Protein AF-A0A354PEI4-F1 (afdb_monomer)

Sequence (208 aa):
MLRHVGISAFQTVLLPDVEPAEIKRLNHSSLDSLRSSGLDVPSELSRVFQIVEPLIDDDGHRVHFVSELFDVIRNLHRWNSEVDTADGAALWKRRTVTYFVFDPVSKLFAPSKYCAYVMPVRSGPIGSASATGLMNLQTYCKLDETDRRFDGNRARTHLTNNLGMKLVTPAEMPAVASAFDEWLSMHNASTKVHSTGCKFLIPPTWYR

Foldseek 3Di:
DVLLQQDLDADADQPLQDDPVVVVVLVPDDPVCVVVVPDPVVLRVVLVVQQSDFLDDDDQWTKGWHRAVVLLVVLQVQLVVQCPDPVSCVLLFEDEAAEWEADPVVLTIDGLLSSGMFTGDNNDPRDPPPRRRHGHSVVVSVPDQPPPSSHSVVSVCSLCSNNVWDKAACVRPVVSVVSVVVNCVVCVRNYDYDPVGHIYTYHPPNPD

Secondary structure (DSSP, 8-state):
--GGGT-------SSTTS-HHHHHHHHTS-HHHHHTS---HHHHHHHHHHHHS-SEEETTEEEEE-SSHHHHHHHHHHHHHHHTSHHHHHHH--EEESEEEE-TTT--EEEHHHHTEE-PPPS--TT-TT---B--HHHHHHS-TT-TTS-HHHHHHHHHHHH-PEEE-TTT-HHHHHHHHHHHHHHTTTEEE-TT--EEEEPPTT--

Structure (mmCIF, N/CA/C/O backbone):
data_AF-A0A354PEI4-F1
#
_entry.id   AF-A0A354PEI4-F1
#
loop_
_atom_site.group_PDB
_atom_site.id
_atom_site.type_symbol
_atom_site.label_atom_id
_atom_site.label_alt_id
_atom_site.label_comp_id
_atom_site.label_asym_id
_atom_site.label_entity_id
_atom_site.label_seq_id
_atom_site.pdbx_PDB_ins_code
_atom_site.Cartn_x
_atom_site.Cartn_y
_atom_site.Cartn_z
_atom_site.occupancy
_atom_site.B_iso_or_equiv
_atom_site.auth_seq_id
_atom_site.auth_comp_id
_atom_site.auth_asym_id
_atom_site.auth_atom_id
_atom_site.pdbx_PDB_model_num
ATOM 1 N N . MET A 1 1 ? 1.447 -13.269 10.618 1.00 55.16 1 MET A N 1
ATOM 2 C CA . MET A 1 1 ? 2.109 -14.522 11.088 1.00 55.16 1 MET A CA 1
ATOM 3 C C . MET A 1 1 ? 1.392 -15.832 10.708 1.00 55.16 1 MET A C 1
ATOM 5 O O . MET A 1 1 ? 2.073 -16.729 10.235 1.00 55.16 1 MET A O 1
ATOM 9 N N . LEU A 1 2 ? 0.065 -15.992 10.860 1.00 53.38 2 LEU A N 1
ATOM 10 C CA . LEU A 1 2 ? -0.609 -17.299 10.652 1.00 53.38 2 LEU A CA 1
ATOM 11 C C . LEU A 1 2 ? -0.885 -17.686 9.177 1.00 53.38 2 LEU A C 1
ATOM 13 O O . LEU A 1 2 ? -0.809 -18.862 8.827 1.00 53.38 2 LEU A O 1
ATOM 17 N N . ARG A 1 3 ? -1.105 -16.721 8.269 1.00 56.72 3 ARG A N 1
ATOM 18 C CA . ARG A 1 3 ? -1.266 -17.012 6.821 1.00 56.72 3 ARG A CA 1
ATOM 19 C C . ARG A 1 3 ? -0.015 -17.584 6.155 1.00 56.72 3 ARG A C 1
ATOM 21 O O . ARG A 1 3 ? -0.102 -18.253 5.131 1.00 56.72 3 ARG A O 1
ATOM 28 N N . HIS A 1 4 ? 1.148 -17.297 6.730 1.00 56.84 4 HIS A N 1
ATOM 29 C CA . HIS A 1 4 ? 2.441 -17.749 6.220 1.00 56.84 4 HIS A CA 1
ATOM 30 C C . HIS A 1 4 ? 2.664 -19.249 6.479 1.00 56.84 4 HIS A C 1
ATOM 32 O O . HIS A 1 4 ? 3.515 -19.861 5.850 1.00 56.84 4 HIS A O 1
ATOM 38 N N . VAL A 1 5 ? 1.880 -19.845 7.386 1.00 53.78 5 VAL A N 1
ATOM 39 C CA . VAL A 1 5 ? 1.905 -21.280 7.710 1.00 53.78 5 VAL A CA 1
ATOM 40 C C . VAL A 1 5 ? 0.657 -22.014 7.201 1.00 53.78 5 VAL A C 1
ATOM 42 O O . VAL A 1 5 ? 0.352 -23.112 7.649 1.00 53.78 5 VAL A O 1
ATOM 45 N N . GLY A 1 6 ? -0.090 -21.411 6.267 1.00 53.72 6 GLY A N 1
ATOM 46 C CA . GLY A 1 6 ? -1.243 -22.047 5.624 1.00 53.72 6 GLY A CA 1
ATOM 47 C C . GLY A 1 6 ? -2.517 -22.112 6.468 1.00 53.72 6 GLY A C 1
ATOM 48 O O . GLY A 1 6 ? -3.451 -22.821 6.095 1.00 53.72 6 GLY A O 1
ATOM 49 N N . ILE A 1 7 ? -2.582 -21.373 7.581 1.00 57.59 7 ILE A N 1
ATOM 50 C CA . ILE A 1 7 ? -3.812 -21.187 8.356 1.00 57.59 7 ILE A CA 1
ATOM 51 C C . ILE A 1 7 ? -4.544 -19.971 7.780 1.00 57.59 7 ILE A C 1
ATOM 53 O O . ILE A 1 7 ? -3.974 -18.881 7.694 1.00 57.59 7 ILE A O 1
ATOM 57 N N . SER A 1 8 ? -5.817 -20.138 7.407 1.00 62.19 8 SER A N 1
ATOM 58 C CA . SER A 1 8 ? -6.690 -19.040 6.948 1.00 62.19 8 SER A CA 1
ATOM 59 C C . SER A 1 8 ? -7.119 -18.144 8.122 1.00 62.19 8 SER A C 1
ATOM 61 O O . SER A 1 8 ? -8.301 -18.016 8.417 1.00 62.19 8 SER A O 1
ATOM 63 N N . ALA A 1 9 ? -6.148 -17.556 8.822 1.00 66.25 9 ALA A N 1
ATOM 64 C CA . ALA A 1 9 ? -6.355 -16.630 9.929 1.00 66.25 9 ALA A CA 1
ATOM 65 C C . ALA A 1 9 ? -5.889 -15.223 9.542 1.00 66.25 9 ALA A C 1
ATOM 67 O O . ALA A 1 9 ? -4.817 -15.033 8.960 1.00 66.25 9 ALA A O 1
ATOM 68 N N . PHE A 1 10 ? -6.710 -14.234 9.883 1.00 70.31 10 PHE A N 1
ATOM 69 C CA . PHE A 1 10 ? -6.539 -12.837 9.508 1.00 70.31 10 PHE A CA 1
ATOM 70 C C . PHE A 1 10 ? -6.324 -12.028 10.780 1.00 70.31 10 PHE A C 1
ATOM 72 O O . PHE A 1 10 ? -7.111 -12.125 11.717 1.00 70.31 10 PHE A O 1
ATOM 79 N N . GLN A 1 11 ? -5.246 -11.250 10.813 1.00 76.75 11 GLN A N 1
ATOM 80 C CA . GLN A 1 11 ? -4.998 -10.273 11.863 1.00 76.75 11 GLN A CA 1
ATOM 81 C C . GLN A 1 11 ? -5.067 -8.892 11.218 1.00 76.75 11 GLN A C 1
ATOM 83 O O . GLN A 1 11 ? -4.408 -8.646 10.208 1.00 76.75 11 GLN A O 1
ATOM 88 N N . THR A 1 12 ? -5.914 -8.025 11.764 1.00 84.25 12 THR A N 1
ATOM 89 C CA . THR A 1 12 ? -6.075 -6.644 11.310 1.00 84.25 12 THR A CA 1
ATOM 90 C C . THR A 1 12 ? -6.279 -5.739 12.518 1.00 84.25 12 THR A C 1
ATOM 92 O O . THR A 1 12 ? -6.812 -6.172 13.541 1.00 84.25 12 THR A O 1
ATOM 95 N N . VAL A 1 13 ? -5.830 -4.492 12.402 1.00 85.75 13 VAL A N 1
ATOM 96 C CA . VAL A 1 13 ? -6.113 -3.446 13.389 1.00 85.75 13 VAL A CA 1
ATOM 97 C C . VAL A 1 13 ? -7.569 -3.025 13.220 1.00 85.75 13 VAL A C 1
ATOM 99 O O . VAL A 1 13 ? -8.025 -2.856 12.088 1.00 85.75 13 VAL A O 1
ATOM 102 N N . LEU A 1 14 ? -8.300 -2.886 14.326 1.00 88.62 14 LEU A N 1
ATOM 103 C CA . LEU A 1 14 ? -9.644 -2.315 14.308 1.00 88.62 14 LEU A CA 1
ATOM 104 C C . LEU A 1 14 ? -9.562 -0.793 14.349 1.00 88.62 14 LEU A C 1
ATOM 106 O O . LEU A 1 14 ? -8.741 -0.255 15.091 1.00 88.62 14 LEU A O 1
ATOM 110 N N . LEU A 1 15 ? -10.435 -0.128 13.592 1.00 89.12 15 LEU A N 1
ATOM 111 C CA . LEU A 1 15 ? -10.517 1.333 13.513 1.00 89.12 15 LEU A CA 1
ATOM 112 C C . LEU A 1 15 ? -9.158 1.976 13.144 1.00 89.12 15 LEU A C 1
ATOM 114 O O . LEU A 1 15 ? -8.633 2.788 13.906 1.00 89.12 15 LEU A O 1
ATOM 118 N N . PRO A 1 16 ? -8.559 1.624 11.988 1.00 88.31 16 PRO A N 1
ATOM 119 C CA . PRO A 1 16 ? -7.200 2.044 11.621 1.00 88.31 16 PRO A CA 1
ATOM 120 C C . PRO A 1 16 ? -7.028 3.567 11.472 1.00 88.31 16 PRO A C 1
ATOM 122 O O . PRO A 1 16 ? -5.909 4.069 11.562 1.00 88.31 16 PRO A O 1
ATOM 125 N N . ASP A 1 17 ? -8.122 4.305 11.282 1.00 86.56 17 ASP A N 1
ATOM 126 C CA . ASP A 1 17 ? -8.130 5.771 11.203 1.00 86.56 17 ASP A CA 1
ATOM 127 C C . ASP A 1 17 ? -8.204 6.462 12.575 1.00 86.56 17 ASP A C 1
ATOM 129 O O . ASP A 1 17 ? -8.110 7.687 12.663 1.00 86.56 17 ASP A O 1
ATOM 133 N N . VAL A 1 18 ? -8.374 5.696 13.656 1.00 88.00 18 VAL A N 1
ATOM 134 C CA . VAL A 1 18 ? -8.528 6.226 15.011 1.00 88.00 18 VAL A CA 1
ATOM 135 C C . VAL A 1 18 ? -7.192 6.177 15.748 1.00 88.00 18 VAL A C 1
ATOM 137 O O . VAL A 1 18 ? -6.545 5.138 15.858 1.00 88.00 18 VAL A O 1
ATOM 140 N N . GLU A 1 19 ? -6.776 7.321 16.290 1.00 88.81 19 GLU A N 1
ATOM 141 C CA . GLU A 1 19 ? -5.515 7.434 17.023 1.00 88.81 19 GLU A CA 1
ATOM 142 C C . GLU A 1 19 ? -5.528 6.614 18.334 1.00 88.81 19 GLU A C 1
ATOM 144 O O . GLU A 1 19 ? -6.561 6.523 19.006 1.00 88.81 19 GLU A O 1
ATOM 149 N N . PRO A 1 20 ? -4.379 6.076 18.790 1.00 89.62 20 PRO A N 1
ATOM 150 C CA . PRO A 1 20 ? -4.312 5.215 19.974 1.00 89.62 20 PRO A CA 1
ATOM 151 C C . PRO A 1 20 ? -4.874 5.839 21.258 1.00 89.62 20 PRO A C 1
ATOM 153 O O . PRO A 1 20 ? -5.443 5.138 22.096 1.00 89.62 20 PRO A O 1
ATOM 156 N N . ALA A 1 21 ? -4.731 7.157 21.427 1.00 90.56 21 ALA A N 1
ATOM 157 C CA . ALA A 1 21 ? -5.291 7.875 22.572 1.00 90.56 21 ALA A CA 1
ATOM 158 C C . ALA A 1 21 ? -6.826 7.801 22.598 1.00 90.56 21 ALA A C 1
ATOM 160 O O . ALA A 1 21 ? -7.426 7.645 23.663 1.00 90.56 21 ALA A O 1
ATOM 161 N N . GLU A 1 22 ? -7.446 7.849 21.423 1.00 90.69 22 GLU A N 1
ATOM 162 C CA . GLU A 1 22 ? -8.890 7.763 21.273 1.00 90.69 22 GLU A CA 1
ATOM 163 C C . GLU A 1 22 ? -9.382 6.327 21.462 1.00 90.69 22 GLU A C 1
ATOM 165 O O . GLU A 1 22 ? -10.329 6.102 22.213 1.00 90.69 22 GLU A O 1
ATOM 170 N N . ILE A 1 23 ? -8.668 5.333 20.922 1.00 91.12 23 ILE A N 1
ATOM 171 C CA . ILE A 1 23 ? -8.925 3.917 21.236 1.00 91.12 23 ILE A CA 1
ATOM 172 C C . ILE A 1 23 ? -8.857 3.671 22.747 1.00 91.12 23 ILE A C 1
ATOM 174 O O . ILE A 1 23 ? -9.727 3.012 23.319 1.00 91.12 23 ILE A O 1
ATOM 178 N N . LYS A 1 24 ? -7.859 4.244 23.432 1.00 91.94 24 LYS A N 1
ATOM 179 C CA . LYS A 1 24 ? -7.749 4.148 24.891 1.00 91.94 24 LYS A CA 1
ATOM 180 C C . LYS A 1 24 ? -8.963 4.772 25.579 1.00 91.94 24 LYS A C 1
ATOM 182 O O . LYS A 1 24 ? -9.493 4.156 26.501 1.00 91.94 24 LYS A O 1
ATOM 187 N N . ARG A 1 25 ? -9.423 5.949 25.144 1.00 93.38 25 ARG A N 1
ATOM 188 C CA . ARG A 1 25 ? -10.633 6.595 25.681 1.00 93.38 25 ARG A CA 1
ATOM 189 C C . ARG A 1 25 ? -11.873 5.716 25.488 1.00 93.38 25 ARG A C 1
ATOM 191 O O . ARG A 1 25 ? -12.632 5.525 26.438 1.00 93.38 25 ARG A O 1
ATOM 198 N N . LEU A 1 26 ? -12.053 5.150 24.294 1.00 91.31 26 LEU A N 1
ATOM 199 C CA . LEU A 1 26 ? -13.167 4.256 23.968 1.00 91.31 26 LEU A CA 1
ATOM 200 C C . LEU A 1 26 ? -13.148 2.994 24.841 1.00 91.31 26 LEU A C 1
ATOM 202 O O . LEU A 1 26 ? -14.163 2.657 25.442 1.00 91.31 26 LEU A O 1
ATOM 206 N N . ASN A 1 27 ? -11.984 2.365 25.018 1.00 91.50 27 ASN A N 1
ATOM 207 C CA . ASN A 1 27 ? -11.837 1.167 25.853 1.00 91.50 27 ASN A CA 1
ATOM 208 C C . ASN A 1 27 ? -12.172 1.393 27.339 1.00 91.50 27 ASN A C 1
ATOM 210 O O . ASN A 1 27 ? -12.488 0.436 28.038 1.00 91.50 27 ASN A O 1
ATOM 214 N N . HIS A 1 28 ? -12.105 2.636 27.827 1.00 94.31 28 HIS A N 1
ATOM 215 C CA .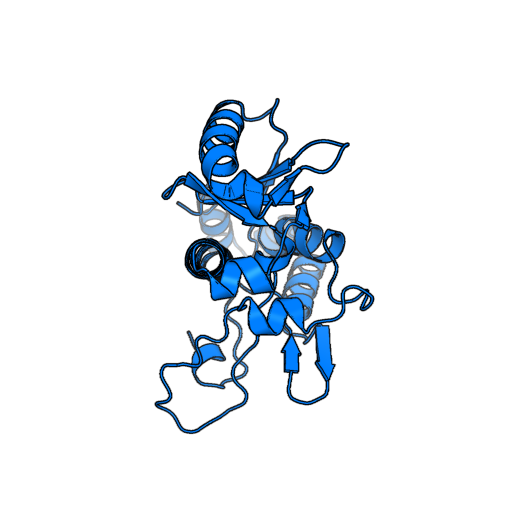 HIS A 1 28 ? -12.476 2.999 29.203 1.00 94.31 28 HIS A CA 1
ATOM 216 C C . HIS A 1 28 ? -13.871 3.645 29.298 1.00 94.31 28 HIS A C 1
ATOM 218 O O . HIS A 1 28 ? -14.269 4.095 30.372 1.00 94.31 28 HIS A O 1
ATOM 224 N N . SER A 1 29 ? -14.613 3.726 28.189 1.0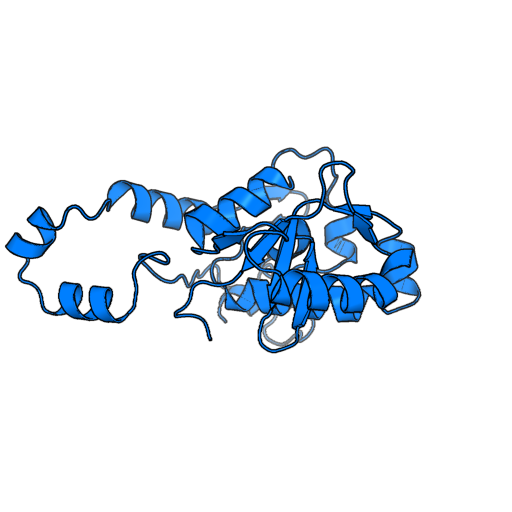0 92.50 29 SER A N 1
ATOM 225 C CA . SER A 1 29 ? -15.958 4.303 28.155 1.00 92.50 29 SER A CA 1
ATOM 226 C C . SER A 1 29 ? -17.020 3.277 28.556 1.00 92.50 29 SER A C 1
ATOM 228 O O . SER A 1 29 ? -16.872 2.078 28.328 1.00 92.50 29 SER A O 1
ATOM 230 N N . SER A 1 30 ? -18.129 3.747 29.135 1.00 94.12 30 SER A N 1
ATOM 231 C CA . SER A 1 30 ? -19.297 2.893 29.376 1.00 94.12 30 SER A CA 1
ATOM 232 C C . SER A 1 30 ? -19.951 2.461 28.058 1.00 94.12 30 SER A C 1
ATOM 234 O O . SER A 1 30 ? -19.815 3.131 27.032 1.00 94.12 30 SER A O 1
ATOM 236 N N . LEU A 1 31 ? -20.725 1.372 28.086 1.00 89.56 31 LEU A N 1
ATOM 237 C CA . LEU A 1 31 ? -21.464 0.897 26.910 1.00 89.56 31 LEU A CA 1
ATOM 238 C C . LEU A 1 31 ? -22.436 1.950 26.352 1.00 89.56 31 LEU A C 1
ATOM 240 O O . LEU A 1 31 ? -22.558 2.078 25.137 1.00 89.56 31 LEU A O 1
ATOM 244 N N . ASP A 1 32 ? -23.088 2.735 27.211 1.00 91.50 32 ASP A N 1
ATOM 245 C CA . ASP A 1 32 ? -24.004 3.798 26.772 1.00 91.50 32 ASP A CA 1
ATOM 246 C C . ASP A 1 32 ? -23.264 4.951 26.082 1.00 91.50 32 ASP A C 1
ATOM 248 O O . ASP A 1 32 ? -23.730 5.487 25.073 1.00 91.50 32 ASP A O 1
ATOM 252 N N . SER A 1 33 ? -22.064 5.280 26.570 1.00 89.69 33 SER A N 1
ATOM 253 C CA . SER A 1 33 ? -21.172 6.243 25.918 1.00 89.69 33 SER A CA 1
ATOM 254 C C . SER A 1 33 ? -20.695 5.722 24.558 1.00 89.69 33 SER A C 1
ATOM 256 O O . SER A 1 33 ? -20.733 6.451 23.569 1.00 89.69 33 SER A O 1
ATOM 258 N N . LEU A 1 34 ? -20.341 4.435 24.466 1.00 89.00 34 LEU A N 1
ATOM 259 C CA . LEU A 1 34 ? -19.941 3.802 23.206 1.00 89.00 34 LEU A CA 1
ATOM 260 C C . LEU A 1 34 ? -21.074 3.791 22.175 1.00 89.00 34 LEU A C 1
ATOM 262 O O . LEU A 1 34 ? -20.841 4.137 21.020 1.00 89.00 34 LEU A O 1
ATOM 266 N N . ARG A 1 35 ? -22.312 3.487 22.579 1.00 86.69 35 ARG A N 1
ATOM 267 C CA . ARG A 1 35 ? -23.486 3.565 21.686 1.00 86.69 35 ARG A CA 1
ATOM 268 C C . ARG A 1 35 ? -23.721 4.973 21.140 1.00 86.69 35 ARG A C 1
ATOM 270 O O . ARG A 1 35 ? -24.214 5.119 20.028 1.00 86.69 35 ARG A O 1
ATOM 277 N N . SER A 1 36 ? -23.339 5.988 21.910 1.00 88.06 36 SER A N 1
ATOM 278 C CA . SER A 1 36 ? -23.507 7.403 21.562 1.00 88.06 36 SER A CA 1
ATOM 279 C C . SER A 1 36 ? -22.267 8.014 20.895 1.00 88.06 36 SER A C 1
ATOM 281 O O . SER A 1 36 ? -22.286 9.183 20.525 1.00 88.06 36 SER A O 1
ATOM 283 N N . SER A 1 37 ? -21.183 7.246 20.739 1.00 84.25 37 SER A N 1
ATOM 284 C CA . SER A 1 37 ? -19.884 7.743 20.260 1.00 84.25 37 SER A CA 1
ATOM 285 C C . SER A 1 37 ? -19.832 8.031 18.757 1.00 84.25 37 SER A C 1
ATOM 287 O O . SER A 1 37 ? -18.860 8.616 18.287 1.00 84.25 37 SER A O 1
ATOM 289 N N . GLY A 1 38 ? -20.856 7.619 18.002 1.00 84.56 38 GLY A N 1
ATOM 290 C CA . GLY A 1 38 ? -20.901 7.789 16.549 1.00 84.56 38 GLY A CA 1
ATOM 291 C C . GLY A 1 38 ? -19.942 6.876 15.778 1.00 84.56 38 GLY A C 1
ATOM 292 O O . GLY A 1 38 ? -19.695 7.130 14.604 1.00 84.56 38 GLY A O 1
ATOM 293 N N . LEU A 1 39 ? -19.399 5.827 16.410 1.00 86.94 39 LEU A N 1
ATOM 294 C CA . LEU A 1 39 ? -18.586 4.823 15.720 1.00 86.94 39 LEU A CA 1
ATOM 295 C C . LEU A 1 39 ? -19.404 4.123 14.629 1.00 86.94 39 LEU A C 1
ATOM 297 O O . LEU A 1 39 ? -20.437 3.509 14.905 1.00 86.94 39 LEU A O 1
ATOM 301 N N . ASP A 1 40 ? -18.899 4.157 13.398 1.00 88.69 40 ASP A N 1
ATOM 302 C CA . ASP A 1 40 ? -19.493 3.456 12.260 1.00 88.69 40 ASP A CA 1
ATOM 303 C C . ASP A 1 40 ? -19.112 1.966 12.278 1.00 88.69 40 ASP A C 1
ATOM 305 O O . ASP A 1 40 ? -18.270 1.477 11.521 1.00 88.69 40 ASP A O 1
ATOM 309 N N . VAL A 1 41 ? -19.728 1.235 13.208 1.00 88.56 41 VAL A N 1
ATOM 310 C CA . VAL A 1 41 ? -19.534 -0.213 13.366 1.00 88.56 41 VAL A CA 1
ATOM 311 C C . VAL A 1 41 ? -19.887 -0.991 12.086 1.00 88.56 41 VAL A C 1
ATOM 313 O O . VAL A 1 41 ? -19.119 -1.887 11.731 1.00 88.56 41 VAL A O 1
ATOM 316 N N . PRO A 1 42 ? -20.990 -0.699 11.360 1.00 89.88 42 PRO A N 1
ATOM 317 C CA . PRO A 1 42 ? -21.292 -1.388 10.104 1.00 89.88 42 PRO A CA 1
ATOM 318 C C . PRO A 1 42 ? -20.195 -1.251 9.041 1.00 89.88 42 PRO A C 1
ATOM 320 O O . PRO A 1 42 ? -19.861 -2.239 8.376 1.00 89.88 42 PRO A O 1
ATOM 323 N N . SER A 1 43 ? -19.610 -0.058 8.895 1.00 87.69 43 SER A N 1
ATOM 324 C CA . SER A 1 43 ? -18.484 0.160 7.982 1.00 87.69 43 SER A CA 1
ATOM 325 C C . SER A 1 43 ? -17.248 -0.633 8.414 1.00 87.69 43 SER A C 1
ATOM 327 O O . SER A 1 43 ? -16.643 -1.331 7.598 1.00 87.69 43 SER A O 1
ATOM 329 N N . GLU A 1 44 ? -16.936 -0.642 9.714 1.00 89.94 44 GLU A N 1
ATOM 330 C CA . GLU A 1 44 ? -15.799 -1.396 10.252 1.00 89.94 44 GLU A CA 1
ATOM 331 C C . GLU A 1 44 ? -15.952 -2.916 10.068 1.00 89.94 44 GLU A C 1
ATOM 333 O O . GLU A 1 44 ? -15.001 -3.603 9.690 1.00 89.94 44 GLU A O 1
ATOM 338 N N . LEU A 1 45 ? -17.157 -3.459 10.258 1.00 88.88 45 LEU A N 1
ATOM 339 C CA . LEU A 1 45 ? -17.436 -4.868 9.969 1.00 88.88 45 LEU A CA 1
ATOM 340 C C . LEU A 1 45 ? -17.282 -5.175 8.474 1.00 88.88 45 LEU A C 1
ATOM 342 O O . LEU A 1 45 ? -16.642 -6.163 8.110 1.00 88.88 45 LEU A O 1
ATOM 346 N N . SER A 1 46 ? -17.812 -4.310 7.606 1.00 88.19 46 SER A N 1
ATOM 347 C CA . SER A 1 46 ? -17.689 -4.455 6.148 1.00 88.19 46 SER A CA 1
ATOM 348 C C . SER A 1 46 ? -16.222 -4.450 5.700 1.00 88.19 46 SER A C 1
ATOM 350 O O . SER A 1 46 ? -15.821 -5.271 4.870 1.00 88.19 46 SER A O 1
ATOM 352 N N . ARG A 1 47 ? -15.397 -3.583 6.303 1.00 89.25 47 ARG A N 1
ATOM 353 C CA . ARG A 1 47 ? -13.944 -3.522 6.096 1.00 89.25 47 ARG A CA 1
ATOM 354 C C . ARG A 1 47 ? -13.266 -4.842 6.457 1.00 89.25 47 ARG A C 1
ATOM 356 O O . ARG A 1 47 ? -12.461 -5.346 5.672 1.00 89.25 47 ARG A O 1
ATOM 363 N N . VAL A 1 48 ? -13.595 -5.412 7.620 1.00 87.00 48 VAL A N 1
ATOM 364 C CA . VAL A 1 48 ? -13.037 -6.697 8.071 1.00 87.00 48 VAL A CA 1
ATOM 365 C C . VAL A 1 48 ? -13.389 -7.815 7.088 1.00 87.00 48 VAL A C 1
ATOM 367 O O . VAL A 1 48 ? -12.492 -8.551 6.677 1.00 87.00 48 VAL A O 1
ATOM 370 N N . PHE A 1 49 ? -14.645 -7.914 6.640 1.00 84.81 49 PHE A N 1
ATOM 371 C CA . PHE A 1 49 ? -15.038 -8.933 5.657 1.00 84.81 49 PHE A CA 1
ATOM 372 C C . PHE A 1 49 ? -14.304 -8.774 4.321 1.00 84.81 49 PHE A C 1
ATOM 374 O O . PHE A 1 49 ? -13.798 -9.756 3.781 1.00 84.81 49 PHE A O 1
ATOM 381 N N . GLN A 1 50 ? -14.131 -7.540 3.840 1.00 83.31 50 GLN A N 1
ATOM 382 C CA . GLN A 1 50 ? -13.407 -7.272 2.594 1.00 83.31 50 GLN A CA 1
ATOM 383 C C . GLN A 1 50 ? -11.935 -7.725 2.631 1.00 83.31 50 GLN A C 1
ATOM 385 O O . GLN A 1 50 ? -11.357 -8.049 1.596 1.00 83.31 50 GLN A O 1
ATOM 390 N N . ILE A 1 51 ? -11.313 -7.724 3.811 1.00 80.44 51 ILE A N 1
ATOM 391 C CA . ILE A 1 51 ? -9.931 -8.181 4.009 1.00 80.44 51 ILE A CA 1
ATOM 392 C C . ILE A 1 51 ? -9.841 -9.714 4.064 1.00 80.44 51 ILE A C 1
ATOM 394 O O . ILE A 1 51 ? -8.799 -10.285 3.727 1.00 80.44 51 ILE A O 1
ATOM 398 N N . VAL A 1 52 ? -10.907 -10.371 4.530 1.00 79.19 52 VAL A N 1
ATOM 399 C CA . VAL A 1 52 ? -10.968 -11.826 4.732 1.00 79.19 52 VAL A CA 1
ATOM 400 C C . VAL A 1 52 ? -11.268 -12.578 3.434 1.00 79.19 52 VAL A C 1
ATOM 402 O O . VAL A 1 52 ? -10.796 -13.702 3.230 1.00 79.19 52 VAL A O 1
ATOM 405 N N . GLU A 1 53 ? -12.042 -11.967 2.543 1.00 80.62 53 GLU A N 1
ATOM 406 C CA . GLU A 1 53 ? -12.460 -12.598 1.297 1.00 80.62 53 GLU A CA 1
ATOM 407 C C . GLU A 1 53 ? -11.356 -12.573 0.220 1.00 80.62 53 GLU A C 1
ATOM 409 O O . GLU A 1 53 ? -10.740 -11.531 -0.028 1.00 80.62 53 GLU A O 1
ATOM 414 N N . PRO A 1 54 ? -11.096 -13.709 -0.465 1.00 83.12 5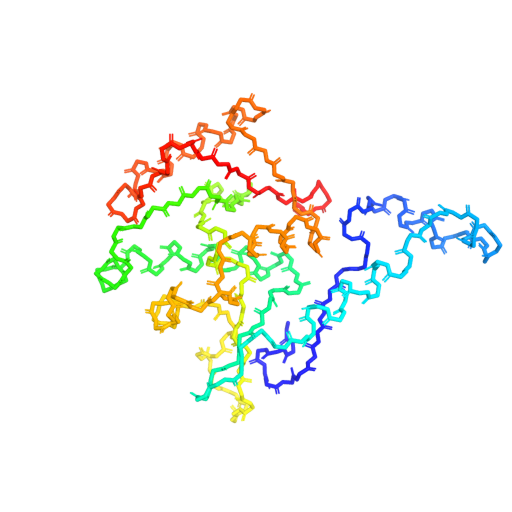4 PRO A N 1
ATOM 415 C CA . PRO A 1 54 ? -10.192 -13.720 -1.604 1.00 83.12 54 PRO A CA 1
ATOM 416 C C . PRO A 1 54 ? -10.782 -12.893 -2.746 1.00 83.12 54 PRO A C 1
ATOM 418 O O . PRO A 1 54 ? -11.946 -13.037 -3.112 1.00 83.12 54 PRO A O 1
ATOM 421 N N . LEU A 1 55 ? -9.947 -12.065 -3.362 1.00 83.62 55 LEU A N 1
ATOM 422 C CA . LEU A 1 55 ? -10.321 -11.309 -4.554 1.00 83.62 55 LEU A CA 1
ATOM 423 C C . LEU A 1 55 ? -10.263 -12.171 -5.806 1.00 83.62 55 LEU A C 1
ATOM 425 O O . LEU A 1 55 ? -11.089 -12.026 -6.703 1.00 83.62 55 LEU A O 1
ATOM 429 N N . ILE A 1 56 ? -9.263 -13.044 -5.866 1.00 81.19 56 ILE A N 1
ATOM 430 C CA . ILE A 1 56 ? -9.054 -14.001 -6.945 1.00 81.19 56 ILE A CA 1
ATOM 431 C C . ILE A 1 56 ? -8.811 -15.348 -6.279 1.00 81.19 56 ILE A C 1
ATOM 433 O O . ILE A 1 56 ? -7.981 -15.449 -5.373 1.00 81.19 56 ILE A O 1
ATOM 437 N N . ASP A 1 57 ? -9.547 -16.357 -6.721 1.00 77.19 57 ASP A N 1
ATOM 438 C CA . ASP A 1 57 ? -9.321 -17.756 -6.376 1.00 77.19 57 ASP A CA 1
ATOM 439 C C . ASP A 1 57 ? -9.453 -18.555 -7.671 1.00 77.19 57 ASP A C 1
ATOM 441 O O . ASP A 1 57 ? -10.556 -18.901 -8.090 1.00 77.19 57 ASP A O 1
ATOM 445 N N . ASP A 1 58 ? -8.332 -18.712 -8.371 1.00 69.81 58 ASP A N 1
ATOM 446 C CA . ASP A 1 58 ? -8.269 -19.404 -9.658 1.00 69.81 58 ASP A CA 1
ATOM 447 C C . ASP A 1 58 ? -6.938 -20.148 -9.798 1.00 69.81 58 ASP A C 1
ATOM 449 O O . ASP A 1 58 ? -5.904 -19.681 -9.322 1.00 69.81 58 ASP A O 1
ATOM 453 N N . ASP A 1 59 ? -6.990 -21.328 -10.414 1.00 61.88 59 ASP A N 1
ATOM 454 C CA . ASP A 1 59 ? -5.852 -22.152 -10.840 1.00 61.88 59 ASP A CA 1
ATOM 455 C C . ASP A 1 59 ? -4.645 -22.162 -9.874 1.00 61.88 59 ASP A C 1
ATOM 457 O O . ASP A 1 59 ? -3.507 -21.844 -10.221 1.00 61.88 59 ASP A O 1
ATOM 461 N N . GLY A 1 60 ? -4.893 -22.445 -8.590 1.00 64.75 60 GLY A N 1
ATOM 462 C CA . GLY A 1 60 ? -3.830 -22.518 -7.574 1.00 64.75 60 GLY A CA 1
ATOM 463 C C . GLY A 1 60 ? -3.487 -21.202 -6.866 1.00 64.75 60 GLY A C 1
ATOM 464 O O . GLY A 1 60 ? -2.844 -21.229 -5.815 1.00 64.75 60 GLY A O 1
ATOM 465 N N . HIS A 1 61 ? -3.951 -20.065 -7.377 1.00 69.06 61 HIS A N 1
ATOM 466 C CA . HIS A 1 61 ? -3.624 -18.732 -6.886 1.00 69.06 61 HIS A CA 1
ATOM 467 C C . HIS A 1 61 ? -4.790 -18.159 -6.085 1.00 69.06 61 HIS A C 1
ATOM 469 O O . HIS A 1 61 ? -5.895 -17.983 -6.591 1.00 69.06 61 HIS A O 1
ATOM 475 N N . ARG A 1 62 ? -4.528 -17.835 -4.816 1.00 80.94 62 ARG A N 1
ATOM 476 C CA . ARG A 1 62 ? -5.491 -17.151 -3.954 1.00 80.94 62 ARG A CA 1
ATOM 477 C C . ARG A 1 62 ? -4.946 -15.776 -3.597 1.00 80.94 62 ARG A C 1
ATOM 479 O O . ARG A 1 62 ? -4.034 -15.673 -2.780 1.00 80.94 62 ARG A O 1
ATOM 486 N N . VAL A 1 63 ? -5.473 -14.730 -4.224 1.00 85.69 63 VAL A N 1
ATOM 487 C CA . VAL A 1 63 ? -5.042 -13.344 -3.998 1.00 85.69 63 VAL A CA 1
ATOM 488 C C . VAL A 1 63 ? -5.975 -12.691 -2.992 1.00 85.69 63 VAL A C 1
ATOM 490 O O . VAL A 1 63 ? -7.194 -12.709 -3.149 1.00 85.69 63 VAL A O 1
ATOM 493 N N . HIS A 1 64 ? -5.387 -12.093 -1.966 1.00 88.25 64 HIS A N 1
ATOM 494 C CA . HIS A 1 64 ? -6.086 -11.354 -0.922 1.00 88.25 64 HIS A CA 1
ATOM 495 C C . HIS A 1 64 ? -5.564 -9.931 -0.864 1.00 88.25 64 HIS A C 1
ATOM 497 O O . HIS A 1 64 ? -4.416 -9.674 -1.229 1.00 88.25 64 HIS A O 1
ATOM 503 N N . PHE A 1 65 ? -6.369 -9.022 -0.327 1.00 90.75 65 PHE A N 1
ATOM 504 C CA . PHE A 1 65 ? -5.812 -7.786 0.199 1.00 90.75 65 PHE A CA 1
ATOM 505 C C . PHE A 1 65 ? -4.907 -8.075 1.408 1.00 90.75 65 PHE A C 1
ATOM 507 O O . PHE A 1 65 ? -5.119 -9.033 2.165 1.00 90.75 65 PHE A O 1
ATOM 514 N N . VAL A 1 66 ? -3.892 -7.231 1.591 1.00 91.38 66 VAL A N 1
ATOM 515 C CA . VAL A 1 66 ? -3.155 -7.150 2.861 1.00 91.38 66 VAL A CA 1
ATOM 516 C C . VAL A 1 66 ? -4.130 -6.864 4.014 1.00 91.38 66 VAL A C 1
ATOM 518 O O . VAL A 1 66 ? -5.104 -6.137 3.853 1.00 91.38 66 VAL A O 1
ATOM 521 N N . SER A 1 67 ? -3.896 -7.439 5.196 1.00 89.44 67 SER A N 1
ATOM 522 C CA . SER A 1 67 ? -4.735 -7.155 6.377 1.00 89.44 67 SER A CA 1
ATOM 523 C C . SER A 1 67 ? -4.137 -6.144 7.344 1.00 89.44 67 SER A C 1
ATOM 525 O O . SER A 1 67 ? -4.842 -5.654 8.228 1.00 89.44 67 SER A O 1
ATOM 527 N N . GLU A 1 68 ? -2.851 -5.844 7.194 1.00 90.19 68 GLU A N 1
ATOM 528 C CA . GLU A 1 68 ? -2.099 -4.982 8.093 1.00 90.19 68 GLU A CA 1
ATOM 529 C C . GLU A 1 68 ? -0.991 -4.234 7.347 1.00 90.19 68 GLU A C 1
ATOM 531 O O . GLU A 1 68 ? -0.472 -4.697 6.329 1.00 90.19 68 GLU A O 1
ATOM 536 N N . LEU A 1 69 ? -0.605 -3.078 7.889 1.00 92.69 69 LEU A N 1
ATOM 537 C CA . LEU A 1 69 ? 0.451 -2.226 7.337 1.00 92.69 69 LEU A CA 1
ATOM 538 C C . LEU A 1 69 ? 1.820 -2.919 7.323 1.00 92.69 69 LEU A C 1
ATOM 540 O O . LEU A 1 69 ? 2.640 -2.635 6.456 1.00 92.69 69 LEU A O 1
ATOM 544 N N . PHE A 1 70 ? 2.056 -3.874 8.223 1.00 91.44 70 PHE A N 1
ATOM 545 C CA . PHE A 1 70 ? 3.303 -4.634 8.254 1.00 91.44 70 PHE A CA 1
ATOM 546 C C . PHE A 1 70 ? 3.560 -5.388 6.945 1.00 91.44 70 PHE A C 1
ATOM 548 O O . PHE A 1 70 ? 4.656 -5.307 6.389 1.00 91.44 70 PHE A O 1
ATOM 555 N N . ASP A 1 71 ? 2.541 -6.049 6.394 1.00 92.25 71 ASP A N 1
ATOM 556 C CA . ASP A 1 71 ? 2.665 -6.742 5.110 1.00 92.25 71 ASP A CA 1
ATOM 557 C C . ASP A 1 71 ? 2.803 -5.756 3.936 1.00 92.25 71 ASP A C 1
ATOM 559 O O . ASP A 1 71 ? 3.532 -6.045 2.987 1.00 92.25 71 ASP A O 1
ATOM 563 N N . VAL A 1 72 ? 2.196 -4.561 4.020 1.00 95.56 72 VAL A N 1
ATOM 564 C CA . VAL A 1 72 ? 2.398 -3.479 3.033 1.00 95.56 72 VAL A CA 1
ATOM 565 C C . VAL A 1 72 ? 3.871 -3.085 2.966 1.00 95.56 72 VAL A C 1
ATOM 567 O O . VAL A 1 72 ? 4.454 -3.055 1.880 1.00 95.56 72 VAL A O 1
ATOM 570 N N . ILE A 1 73 ? 4.481 -2.806 4.121 1.00 96.06 73 ILE A N 1
ATOM 571 C CA . ILE A 1 73 ? 5.890 -2.410 4.196 1.00 96.06 73 ILE A CA 1
ATOM 572 C C . ILE A 1 73 ? 6.787 -3.562 3.739 1.00 96.06 73 ILE A C 1
ATOM 574 O O . ILE A 1 73 ? 7.698 -3.352 2.942 1.00 96.06 73 ILE A O 1
ATOM 578 N N . ARG A 1 74 ? 6.500 -4.807 4.131 1.00 94.94 74 ARG A N 1
ATOM 579 C CA . ARG A 1 74 ? 7.278 -5.961 3.654 1.00 94.94 74 ARG A CA 1
ATOM 580 C C . ARG A 1 74 ? 7.185 -6.167 2.146 1.00 94.94 74 ARG A C 1
ATOM 582 O O . ARG A 1 74 ? 8.205 -6.464 1.529 1.00 94.94 74 ARG A O 1
ATOM 589 N N . ASN A 1 75 ? 6.010 -5.982 1.546 1.00 95.94 75 ASN A N 1
ATOM 590 C CA . ASN A 1 75 ? 5.864 -6.005 0.091 1.00 95.94 75 ASN A CA 1
ATOM 591 C C . ASN A 1 75 ? 6.676 -4.882 -0.574 1.00 95.94 75 ASN A C 1
ATOM 593 O O . ASN A 1 75 ? 7.299 -5.124 -1.604 1.00 95.94 75 ASN A O 1
ATOM 597 N N . LEU A 1 76 ? 6.714 -3.681 0.014 1.00 97.50 76 LEU A N 1
ATOM 598 C CA . LEU A 1 76 ? 7.524 -2.567 -0.487 1.00 97.50 76 LEU A CA 1
ATOM 599 C C . LEU A 1 76 ? 9.021 -2.901 -0.483 1.00 97.50 76 LEU A C 1
ATOM 601 O O . LEU A 1 76 ? 9.684 -2.746 -1.510 1.00 97.50 76 LEU A O 1
ATOM 605 N N . HIS A 1 77 ? 9.547 -3.413 0.632 1.00 96.69 77 HIS A N 1
ATOM 606 C CA . HIS A 1 77 ? 10.950 -3.840 0.721 1.00 96.69 77 HIS A CA 1
ATOM 607 C C . HIS A 1 77 ? 11.255 -4.962 -0.269 1.00 96.69 77 HIS A C 1
ATOM 609 O O . HIS A 1 77 ? 12.256 -4.920 -0.982 1.00 96.69 77 HIS A O 1
ATOM 615 N N . ARG A 1 78 ? 10.345 -5.934 -0.369 1.00 95.69 78 ARG A N 1
ATOM 616 C CA . ARG A 1 78 ? 10.478 -7.049 -1.301 1.00 95.69 78 ARG A CA 1
ATOM 617 C C . ARG A 1 78 ? 10.516 -6.583 -2.753 1.00 95.69 78 ARG A C 1
ATOM 619 O O . ARG A 1 78 ? 11.380 -7.042 -3.490 1.00 95.69 78 ARG A O 1
ATOM 626 N N . TRP A 1 79 ? 9.639 -5.660 -3.149 1.00 96.31 79 TRP A N 1
ATOM 627 C CA . TRP A 1 79 ? 9.644 -5.095 -4.500 1.00 96.31 79 TRP A CA 1
ATOM 628 C C . TRP A 1 79 ? 11.004 -4.484 -4.850 1.00 96.31 79 TRP A C 1
ATOM 630 O O . TRP A 1 79 ? 11.546 -4.819 -5.899 1.00 96.31 79 TRP A O 1
ATOM 640 N N . ASN A 1 80 ? 11.570 -3.660 -3.957 1.00 97.44 80 ASN A N 1
ATOM 641 C CA . ASN A 1 80 ? 12.880 -3.034 -4.179 1.00 97.44 80 ASN A CA 1
ATOM 642 C C . ASN A 1 80 ? 13.960 -4.121 -4.336 1.00 97.44 80 ASN A C 1
ATOM 644 O O . ASN A 1 80 ? 14.660 -4.159 -5.341 1.00 97.44 80 ASN A O 1
ATOM 648 N N . SER A 1 81 ? 14.005 -5.100 -3.422 1.00 95.88 81 SER A N 1
ATOM 649 C CA . SER A 1 81 ? 14.999 -6.182 -3.498 1.00 95.88 81 SER A CA 1
ATOM 650 C C . SER A 1 81 ? 14.876 -7.070 -4.740 1.00 95.88 81 SER A C 1
ATOM 652 O O . SER A 1 81 ? 15.877 -7.589 -5.224 1.00 95.88 81 SER A O 1
ATOM 654 N N . GLU A 1 82 ? 13.659 -7.285 -5.247 1.00 95.31 82 GLU A N 1
ATOM 655 C CA . GLU A 1 82 ? 13.440 -8.152 -6.402 1.00 95.31 82 GLU A CA 1
ATOM 656 C C . GLU A 1 82 ? 13.723 -7.400 -7.709 1.00 95.31 82 GLU A C 1
ATOM 658 O O . GLU A 1 82 ? 14.355 -7.968 -8.600 1.00 95.31 82 GLU A O 1
ATOM 663 N N . VAL A 1 83 ? 13.313 -6.130 -7.828 1.00 95.31 83 VAL A N 1
ATOM 664 C CA . VAL A 1 83 ? 13.482 -5.345 -9.065 1.00 95.31 83 VAL A CA 1
ATOM 665 C C . VAL A 1 83 ? 14.934 -4.935 -9.322 1.00 95.31 83 VAL A C 1
ATOM 667 O O . VAL A 1 83 ? 15.298 -4.728 -10.477 1.00 95.31 83 VAL A O 1
ATOM 670 N N . ASP A 1 84 ? 15.759 -4.878 -8.276 1.00 94.12 84 ASP A N 1
ATOM 671 C CA . ASP A 1 84 ? 17.189 -4.559 -8.372 1.00 94.12 84 ASP A CA 1
ATOM 672 C C . ASP A 1 84 ? 18.033 -5.715 -8.937 1.00 94.12 84 ASP A C 1
ATOM 674 O O . ASP A 1 84 ? 19.216 -5.553 -9.245 1.00 94.12 84 ASP A O 1
ATOM 678 N N . THR A 1 85 ? 17.439 -6.897 -9.113 1.00 94.94 85 THR A N 1
ATOM 679 C CA . THR A 1 85 ? 18.096 -8.031 -9.774 1.00 94.94 85 THR A CA 1
ATOM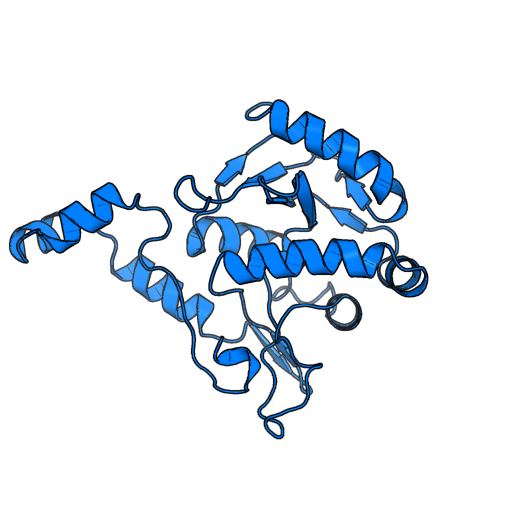 680 C C . THR A 1 85 ? 17.939 -7.954 -11.293 1.00 94.94 85 THR A C 1
ATOM 682 O O . THR A 1 85 ? 16.936 -7.454 -11.798 1.00 94.94 85 THR A O 1
ATOM 685 N N . ALA A 1 86 ? 18.893 -8.507 -12.051 1.00 93.12 86 ALA A N 1
ATOM 686 C CA . ALA A 1 86 ? 18.800 -8.545 -13.515 1.00 93.12 86 ALA A CA 1
ATOM 687 C C . ALA A 1 86 ? 17.533 -9.281 -13.999 1.00 93.12 86 ALA A C 1
ATOM 689 O O . ALA A 1 86 ? 16.814 -8.781 -14.866 1.00 93.12 86 ALA A O 1
ATOM 690 N N . ASP A 1 87 ? 17.225 -10.429 -13.389 1.00 94.06 87 ASP A N 1
ATOM 691 C CA . ASP A 1 87 ? 16.035 -11.221 -13.711 1.00 94.06 87 ASP A CA 1
ATOM 692 C C . ASP A 1 87 ? 14.745 -10.484 -13.333 1.00 94.06 87 ASP A C 1
ATOM 694 O O . ASP A 1 87 ? 13.789 -10.446 -14.111 1.00 94.06 87 ASP A O 1
ATOM 698 N N . GLY A 1 88 ? 14.718 -9.853 -12.156 1.00 93.81 88 GLY A N 1
ATOM 699 C CA . GLY A 1 88 ? 13.572 -9.081 -11.691 1.00 93.81 88 GLY A CA 1
ATOM 700 C C . GLY A 1 88 ? 13.314 -7.839 -12.535 1.00 93.81 88 GLY A C 1
ATOM 701 O O . GLY A 1 88 ? 12.166 -7.597 -12.906 1.00 93.81 88 GLY A O 1
ATOM 702 N N . ALA A 1 89 ? 14.356 -7.103 -12.928 1.00 93.06 89 ALA A N 1
ATOM 703 C CA . ALA A 1 89 ? 14.248 -5.973 -13.847 1.00 93.06 89 ALA A CA 1
ATOM 704 C C . ALA A 1 89 ? 13.725 -6.408 -15.228 1.00 93.06 89 ALA A C 1
ATOM 706 O O . ALA A 1 89 ? 12.826 -5.767 -15.781 1.00 93.06 89 ALA A O 1
ATOM 707 N N . ALA A 1 90 ? 14.228 -7.523 -15.774 1.00 92.88 90 ALA A N 1
ATOM 708 C CA . ALA A 1 90 ? 13.769 -8.067 -17.054 1.00 92.88 90 ALA A CA 1
ATOM 709 C C . ALA A 1 90 ? 12.297 -8.518 -17.008 1.00 92.88 90 ALA A C 1
ATOM 711 O O . ALA A 1 90 ? 11.545 -8.322 -17.969 1.00 92.88 90 ALA A O 1
ATOM 712 N N . LEU A 1 91 ? 11.879 -9.094 -15.880 1.00 93.12 91 LEU A N 1
ATOM 713 C CA . LEU A 1 91 ? 10.513 -9.543 -15.644 1.00 93.12 91 LEU A CA 1
ATOM 714 C C . LEU A 1 91 ? 9.544 -8.371 -15.421 1.00 93.12 91 LEU A C 1
ATOM 716 O O . LEU A 1 91 ? 8.475 -8.315 -16.035 1.00 93.12 91 LEU A O 1
ATOM 720 N N . TRP A 1 92 ? 9.912 -7.430 -14.550 1.00 93.12 92 TRP A N 1
ATOM 721 C CA . TRP A 1 92 ? 9.102 -6.260 -14.213 1.00 93.12 92 TRP A CA 1
ATOM 722 C C . TRP A 1 92 ? 8.966 -5.302 -15.397 1.00 93.12 92 TRP A C 1
ATOM 724 O O . TRP A 1 92 ? 7.870 -4.776 -15.633 1.00 93.12 92 TRP A O 1
ATOM 734 N N . LYS A 1 93 ? 10.056 -5.137 -16.161 1.00 91.75 93 LYS A N 1
ATOM 735 C CA . LYS A 1 93 ? 10.231 -4.150 -17.235 1.00 91.75 93 LYS A CA 1
ATOM 736 C C . LYS A 1 93 ? 10.034 -2.730 -16.705 1.00 91.75 93 LYS A C 1
ATOM 738 O O . LYS A 1 93 ? 10.266 -2.454 -15.538 1.00 91.75 93 LYS A O 1
ATOM 743 N N . ARG A 1 94 ? 9.609 -1.799 -17.558 1.00 93.94 94 ARG A N 1
ATOM 744 C CA . ARG A 1 94 ? 9.274 -0.435 -17.147 1.00 93.94 94 ARG A CA 1
ATOM 745 C C . ARG A 1 94 ? 7.765 -0.267 -17.065 1.00 93.94 94 ARG A C 1
ATOM 747 O O . ARG A 1 94 ? 7.081 -0.457 -18.070 1.00 93.94 94 ARG A O 1
ATOM 754 N N . ARG A 1 95 ? 7.244 0.131 -15.900 1.00 92.50 95 ARG A N 1
ATOM 755 C CA . ARG A 1 95 ? 5.793 0.296 -15.684 1.00 92.50 95 ARG A CA 1
ATOM 756 C C . ARG A 1 95 ? 5.410 1.724 -15.333 1.00 92.50 95 ARG A C 1
ATOM 758 O O . ARG A 1 95 ? 6.159 2.426 -14.659 1.00 92.50 95 ARG A O 1
ATOM 765 N N . THR A 1 96 ? 4.230 2.141 -15.795 1.00 94.56 96 THR A N 1
ATOM 766 C CA . THR A 1 96 ? 3.677 3.464 -15.480 1.00 94.56 96 THR A CA 1
ATOM 767 C C . THR A 1 96 ? 2.907 3.411 -14.166 1.00 94.56 96 THR A C 1
ATOM 769 O O . THR A 1 96 ? 1.986 2.610 -14.029 1.00 94.56 96 THR A O 1
ATOM 772 N N . VAL A 1 97 ? 3.270 4.259 -13.204 1.00 95.19 97 VAL A N 1
ATOM 773 C CA . VAL A 1 97 ? 2.730 4.229 -11.840 1.00 95.19 97 VAL A CA 1
ATOM 774 C C . VAL A 1 97 ? 2.280 5.627 -11.418 1.00 95.19 97 VAL A C 1
ATOM 776 O O . VAL A 1 97 ? 2.975 6.617 -11.646 1.00 95.19 97 VAL A O 1
ATOM 779 N N . THR A 1 98 ? 1.095 5.698 -10.807 1.00 95.81 98 THR A N 1
ATOM 780 C CA . THR A 1 98 ? 0.532 6.940 -10.241 1.00 95.81 98 THR A CA 1
ATOM 781 C C . THR A 1 98 ? 0.662 6.977 -8.720 1.00 95.81 98 THR A C 1
ATOM 783 O O . THR A 1 98 ? 1.002 8.010 -8.155 1.00 95.81 98 THR A O 1
ATOM 786 N N . TYR A 1 99 ? 0.393 5.854 -8.049 1.00 97.69 99 TYR A N 1
ATOM 787 C CA . TYR A 1 99 ? 0.318 5.768 -6.592 1.00 97.69 99 TYR A CA 1
ATOM 788 C C . TYR A 1 99 ? 1.489 4.959 -6.042 1.00 97.69 99 TYR A C 1
ATOM 790 O O . TYR A 1 99 ? 1.676 3.801 -6.427 1.00 97.69 99 TYR A O 1
ATOM 798 N N . PHE A 1 100 ? 2.230 5.552 -5.114 1.00 98.25 100 PHE A N 1
ATOM 799 C CA . PHE A 1 100 ? 3.392 4.942 -4.481 1.00 98.25 100 PHE A CA 1
ATOM 800 C C . PHE A 1 100 ? 3.164 4.826 -2.982 1.00 98.25 100 PHE A C 1
ATOM 802 O O . PHE A 1 100 ? 2.764 5.797 -2.348 1.00 98.25 100 PHE A O 1
ATOM 809 N N . VAL A 1 101 ? 3.415 3.652 -2.412 1.00 98.44 101 VAL A N 1
ATOM 810 C CA . VAL A 1 101 ? 3.557 3.509 -0.960 1.00 98.44 101 VAL A CA 1
ATOM 811 C C . VAL A 1 101 ? 4.926 4.041 -0.566 1.00 98.44 101 VAL A C 1
ATOM 813 O O . VAL A 1 101 ? 5.897 3.769 -1.270 1.00 98.44 101 VAL A O 1
ATOM 816 N N . PHE A 1 102 ? 4.985 4.776 0.541 1.00 98.44 102 PHE A N 1
ATOM 817 C CA . PHE A 1 102 ? 6.214 5.304 1.124 1.00 98.44 102 PHE A CA 1
ATOM 818 C C . PHE A 1 102 ? 6.464 4.687 2.503 1.00 98.44 102 PHE A C 1
ATOM 820 O O . PHE A 1 102 ? 5.569 4.691 3.350 1.00 98.44 102 PHE A O 1
ATOM 827 N N . ASP A 1 103 ? 7.679 4.193 2.734 1.00 97.38 103 ASP A N 1
ATOM 828 C CA . ASP A 1 103 ? 8.152 3.818 4.067 1.00 97.38 103 ASP A CA 1
ATOM 829 C C . ASP A 1 103 ? 9.003 4.963 4.652 1.00 97.38 103 ASP A C 1
ATOM 831 O O . ASP A 1 103 ? 10.117 5.194 4.173 1.00 97.38 103 ASP A O 1
ATOM 835 N N . PRO A 1 104 ? 8.530 5.681 5.690 1.00 94.62 104 PRO A N 1
ATOM 836 C CA . PRO A 1 104 ? 9.254 6.817 6.256 1.00 94.62 104 PRO A CA 1
ATOM 837 C C . PRO A 1 104 ? 10.576 6.437 6.935 1.00 94.62 104 PRO A C 1
ATOM 839 O O . PRO A 1 104 ? 11.430 7.309 7.097 1.00 94.62 104 PRO A O 1
ATOM 842 N N . VAL A 1 105 ? 10.758 5.169 7.328 1.00 94.19 105 VAL A N 1
ATOM 843 C CA . VAL A 1 105 ? 11.974 4.709 8.017 1.00 94.19 105 VAL A CA 1
ATOM 844 C C . VAL A 1 105 ? 13.091 4.450 7.012 1.00 94.19 105 VAL A C 1
ATOM 846 O O . VAL A 1 105 ? 14.182 5.003 7.139 1.00 94.19 105 VAL A O 1
ATOM 849 N N . SER A 1 106 ? 12.819 3.630 5.994 1.00 95.50 106 SER A N 1
ATOM 850 C CA . SER A 1 106 ? 13.811 3.281 4.966 1.00 95.50 106 SER A CA 1
ATOM 851 C C . SER A 1 106 ? 13.898 4.289 3.819 1.00 95.50 106 SER A C 1
ATOM 853 O O . SER A 1 106 ? 14.8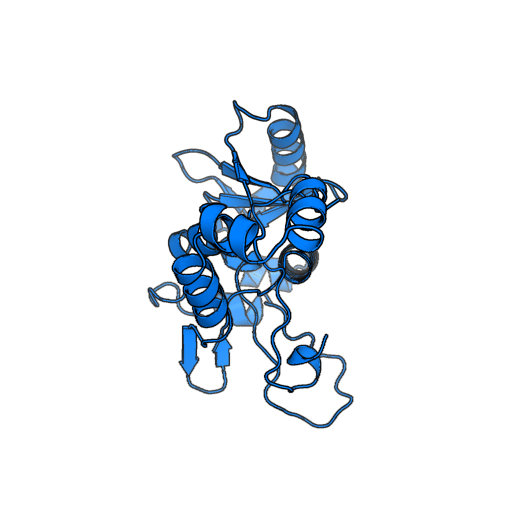23 4.218 3.014 1.00 95.50 106 SER A O 1
ATOM 855 N N . LYS A 1 107 ? 12.941 5.223 3.739 1.00 96.44 107 LYS A N 1
ATOM 856 C CA . LYS A 1 107 ? 12.742 6.161 2.624 1.00 96.44 107 LYS A CA 1
ATOM 857 C C . LYS A 1 107 ? 12.546 5.482 1.264 1.00 96.44 107 LYS A C 1
ATOM 859 O O . LYS A 1 107 ? 12.757 6.099 0.222 1.00 96.44 107 LYS A O 1
ATOM 864 N N . LEU A 1 108 ? 12.143 4.216 1.268 1.00 97.81 108 LEU A N 1
ATOM 865 C CA . LEU A 1 108 ? 11.856 3.467 0.056 1.00 97.81 108 LEU A CA 1
ATOM 866 C C . LEU A 1 108 ? 10.431 3.730 -0.430 1.00 97.81 108 LEU A C 1
ATOM 868 O O . LEU A 1 108 ? 9.523 4.047 0.347 1.00 97.81 108 LEU A O 1
ATOM 872 N N . PHE A 1 109 ? 10.241 3.534 -1.732 1.00 98.56 109 PHE A N 1
ATOM 873 C CA . PHE A 1 109 ? 8.940 3.587 -2.381 1.00 98.56 109 PHE A CA 1
ATOM 874 C C . PHE A 1 109 ? 8.667 2.290 -3.136 1.00 98.56 109 PHE A C 1
ATOM 876 O O . PHE A 1 109 ? 9.584 1.557 -3.503 1.00 98.56 109 PHE A O 1
ATOM 883 N N . ALA A 1 110 ? 7.392 1.997 -3.372 1.00 97.88 110 ALA A N 1
ATOM 884 C CA . ALA A 1 110 ? 6.976 0.929 -4.275 1.00 97.88 110 ALA A CA 1
ATOM 885 C C . ALA A 1 110 ? 5.576 1.209 -4.850 1.00 97.88 110 ALA A C 1
ATOM 887 O O . ALA A 1 110 ? 4.790 1.943 -4.238 1.00 97.88 110 ALA A O 1
ATOM 888 N N . PRO A 1 111 ? 5.219 0.632 -6.012 1.00 97.19 111 PRO A N 1
ATOM 889 C CA . PRO A 1 111 ? 3.884 0.777 -6.585 1.00 97.19 111 PRO A CA 1
ATOM 890 C C . PRO A 1 111 ? 2.797 0.261 -5.635 1.00 97.19 111 PRO A C 1
ATOM 892 O O . PRO A 1 111 ? 2.857 -0.879 -5.172 1.00 97.19 111 PRO A O 1
ATOM 895 N N . SER A 1 112 ? 1.748 1.054 -5.400 1.00 97.25 112 SER A N 1
ATOM 896 C CA . SER A 1 112 ? 0.683 0.691 -4.450 1.00 97.25 112 SER A CA 1
ATOM 897 C C . SER A 1 112 ? -0.007 -0.631 -4.788 1.00 97.25 112 SER A C 1
ATOM 899 O O . SER A 1 112 ? -0.334 -1.408 -3.893 1.00 97.25 112 SER A O 1
ATOM 901 N N . LYS A 1 113 ? -0.175 -0.917 -6.086 1.00 95.06 113 LYS A N 1
ATOM 902 C CA . LYS A 1 113 ? -0.739 -2.175 -6.580 1.00 95.06 113 LYS A CA 1
ATOM 903 C C . LYS A 1 113 ? 0.108 -3.376 -6.172 1.00 95.06 113 LYS A C 1
ATOM 905 O O . LYS A 1 113 ? -0.459 -4.418 -5.911 1.00 95.06 113 LYS A O 1
ATOM 910 N N . TYR A 1 114 ? 1.428 -3.255 -6.086 1.00 95.12 114 TYR A N 1
ATOM 911 C CA . TYR A 1 114 ? 2.268 -4.355 -5.612 1.00 95.12 114 TYR A CA 1
ATOM 912 C C . TYR A 1 114 ? 2.117 -4.556 -4.099 1.00 95.12 114 TYR A C 1
ATOM 914 O O . TYR A 1 114 ? 2.009 -5.680 -3.618 1.00 95.12 114 TYR A O 1
ATOM 922 N N . CYS A 1 115 ? 2.048 -3.454 -3.350 1.00 96.75 115 CYS A N 1
ATOM 923 C CA . CYS A 1 115 ? 1.999 -3.487 -1.891 1.00 96.75 115 CYS A CA 1
ATOM 924 C C . CYS A 1 115 ? 0.648 -3.919 -1.312 1.00 96.75 115 CYS A C 1
ATOM 926 O O . CYS A 1 115 ? 0.610 -4.399 -0.183 1.00 96.75 115 CYS A O 1
ATOM 928 N N . ALA A 1 116 ? -0.449 -3.751 -2.055 1.00 95.25 116 ALA A N 1
ATOM 929 C CA . ALA A 1 116 ? -1.805 -3.937 -1.540 1.00 95.25 116 ALA A CA 1
ATOM 930 C C . ALA A 1 116 ? -2.299 -5.392 -1.497 1.00 95.25 116 ALA A C 1
ATOM 932 O O . ALA A 1 116 ? -3.384 -5.637 -0.971 1.00 95.25 116 ALA A O 1
ATOM 933 N N . TYR A 1 117 ? -1.554 -6.355 -2.042 1.00 91.88 117 TYR A N 1
ATOM 934 C CA . TYR A 1 117 ? -2.020 -7.738 -2.129 1.00 91.88 117 TYR A CA 1
ATOM 935 C C . TYR A 1 117 ? -1.029 -8.720 -1.518 1.00 91.88 117 TYR A C 1
ATOM 937 O O . TYR A 1 117 ? 0.178 -8.495 -1.483 1.00 91.88 117 TYR A O 1
ATOM 945 N N . VAL A 1 118 ? -1.565 -9.839 -1.051 1.00 89.06 118 VAL A N 1
ATOM 946 C CA . VAL A 1 118 ? -0.821 -10.986 -0.534 1.00 89.06 118 VAL A CA 1
ATOM 947 C C . VAL A 1 118 ? -1.380 -12.258 -1.140 1.00 89.06 118 VAL A C 1
ATOM 949 O O . VAL A 1 118 ? -2.519 -12.309 -1.611 1.00 89.06 118 VAL A O 1
ATOM 952 N N . MET A 1 119 ? -0.563 -13.299 -1.121 1.00 82.38 119 MET A N 1
ATOM 953 C CA . MET A 1 119 ? -0.904 -14.605 -1.657 1.00 8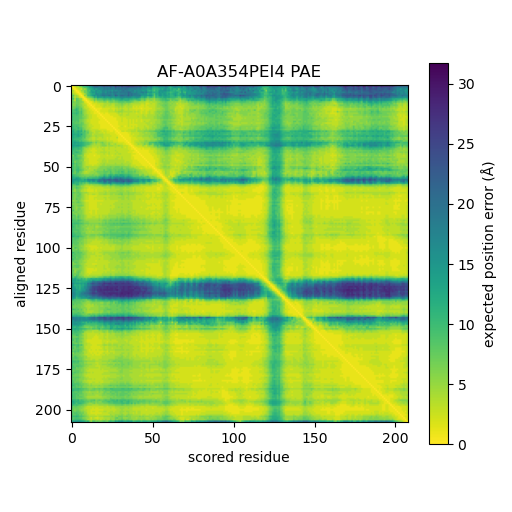2.38 119 MET A CA 1
ATOM 954 C C . MET A 1 119 ? -0.644 -15.652 -0.591 1.00 82.38 119 MET A C 1
ATOM 956 O O . MET A 1 119 ? 0.465 -16.179 -0.511 1.00 82.38 119 MET A O 1
ATOM 960 N N . PRO A 1 120 ? -1.640 -15.929 0.271 1.00 71.31 120 PRO A N 1
ATOM 961 C CA . PRO A 1 120 ? -1.487 -16.891 1.344 1.00 71.31 120 PRO A CA 1
ATOM 962 C C . PRO A 1 120 ? -1.030 -18.237 0.797 1.00 71.31 120 PRO A C 1
ATOM 964 O O . PRO A 1 120 ? -1.514 -18.712 -0.232 1.00 71.31 120 PRO A O 1
ATOM 967 N N . VAL A 1 121 ? -0.110 -18.859 1.521 1.00 66.19 121 VAL A N 1
ATOM 968 C CA . VAL A 1 121 ? 0.391 -20.190 1.196 1.00 66.19 121 VAL A CA 1
ATOM 969 C C . VAL A 1 121 ? -0.781 -21.162 1.292 1.00 66.19 121 VAL A C 1
ATOM 971 O O . VAL A 1 121 ? -1.408 -21.259 2.347 1.00 66.19 121 VAL A O 1
ATOM 974 N N . ARG A 1 122 ? -1.105 -21.881 0.211 1.00 60.47 122 ARG A N 1
ATOM 975 C CA . ARG A 1 122 ? -2.005 -23.039 0.318 1.00 60.47 122 ARG A CA 1
ATOM 976 C C . ARG A 1 122 ? -1.303 -24.059 1.210 1.00 60.47 122 ARG A C 1
ATOM 978 O O . ARG A 1 122 ? -0.134 -24.337 0.971 1.00 60.47 122 ARG A O 1
ATOM 985 N N . SER A 1 123 ? -1.979 -24.535 2.254 1.00 50.97 123 SER A N 1
ATOM 986 C CA . SER A 1 123 ? -1.421 -25.394 3.303 1.00 50.97 123 SER A CA 1
ATOM 987 C C . SER A 1 123 ? -0.508 -26.479 2.712 1.00 50.97 123 SER A C 1
ATOM 989 O O . SER A 1 123 ? -0.978 -27.434 2.102 1.00 50.97 123 SER A O 1
ATOM 991 N N . GLY A 1 124 ? 0.803 -26.283 2.843 1.00 50.56 124 GLY A N 1
ATOM 992 C CA . GLY A 1 124 ? 1.847 -27.248 2.505 1.00 50.56 124 GLY A CA 1
ATOM 993 C C . GLY A 1 124 ? 2.534 -27.735 3.783 1.00 50.56 124 GLY A C 1
ATOM 994 O O . GLY A 1 124 ? 2.239 -27.210 4.861 1.00 50.56 124 GLY A O 1
ATOM 995 N N . PRO A 1 125 ? 3.438 -28.727 3.706 1.00 47.72 125 PRO A N 1
ATOM 996 C CA . PRO A 1 125 ? 4.157 -29.220 4.875 1.00 47.72 125 PRO A CA 1
ATOM 997 C C . PRO A 1 125 ? 4.827 -28.065 5.628 1.00 47.72 125 PRO A C 1
ATOM 999 O O . PRO A 1 125 ? 5.525 -27.241 5.032 1.00 47.72 125 PRO A O 1
ATOM 1002 N N . ILE A 1 126 ? 4.599 -28.002 6.941 1.00 48.44 126 ILE A N 1
ATOM 1003 C CA . ILE A 1 126 ? 5.202 -27.010 7.836 1.00 48.44 126 ILE A CA 1
ATOM 1004 C C . ILE A 1 126 ? 6.729 -27.094 7.670 1.00 48.44 126 ILE A C 1
ATOM 1006 O O . ILE A 1 126 ? 7.317 -28.118 8.003 1.00 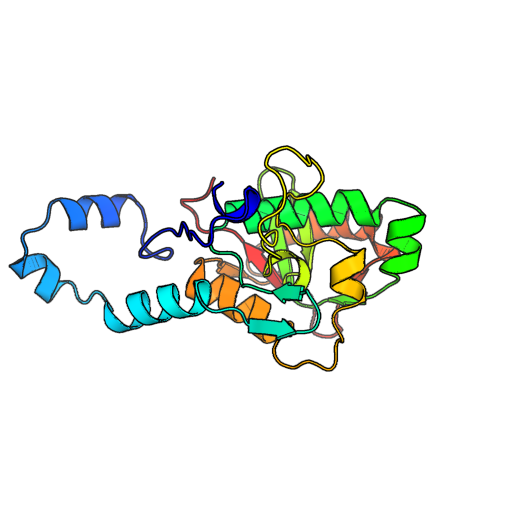48.44 126 ILE A O 1
ATOM 1010 N N . GLY A 1 127 ? 7.369 -26.045 7.137 1.00 45.97 127 GLY A N 1
ATOM 1011 C CA . GLY A 1 127 ? 8.836 -25.973 7.036 1.00 45.97 127 GLY A CA 1
ATOM 1012 C C . GLY A 1 127 ? 9.428 -25.500 5.704 1.00 45.97 127 GLY A C 1
ATOM 1013 O O . GLY A 1 127 ? 10.629 -25.242 5.656 1.00 45.97 127 GLY A O 1
ATOM 1014 N N . SER A 1 128 ? 8.651 -25.319 4.626 1.00 47.53 128 SER A N 1
ATOM 1015 C CA . SER A 1 128 ? 9.206 -24.725 3.396 1.00 47.53 128 SER A CA 1
ATOM 1016 C C . SER A 1 128 ? 9.365 -23.202 3.547 1.00 47.53 128 SER A C 1
ATOM 1018 O O . SER A 1 128 ? 8.415 -22.441 3.356 1.00 47.53 128 SER A O 1
ATOM 1020 N N . ALA A 1 129 ? 10.576 -22.746 3.869 1.00 42.56 129 ALA A N 1
ATOM 1021 C CA . ALA A 1 129 ? 10.929 -21.341 4.120 1.00 42.56 129 ALA A CA 1
ATOM 1022 C C . ALA A 1 129 ? 10.625 -20.354 2.965 1.00 42.56 129 ALA A C 1
ATOM 1024 O O . ALA A 1 129 ? 10.642 -19.143 3.163 1.00 42.56 129 ALA A O 1
ATOM 1025 N N . SER A 1 130 ? 10.308 -20.850 1.764 1.00 46.72 130 SER A N 1
ATOM 1026 C CA . SER A 1 130 ? 10.000 -20.035 0.578 1.00 46.72 130 SER A CA 1
ATOM 1027 C C . SER A 1 130 ? 8.612 -19.377 0.604 1.00 46.72 130 SER A C 1
ATOM 1029 O O . SER A 1 130 ? 8.322 -18.525 -0.238 1.00 46.72 130 SER A O 1
ATOM 1031 N N . ALA A 1 131 ? 7.727 -19.768 1.518 1.00 55.00 131 ALA A N 1
ATOM 1032 C CA . ALA A 1 131 ? 6.316 -19.418 1.439 1.00 55.00 131 ALA A CA 1
ATOM 1033 C C . ALA A 1 131 ? 5.974 -18.283 2.423 1.00 55.00 131 ALA A C 1
ATOM 1035 O O . ALA A 1 131 ? 5.295 -18.460 3.427 1.00 55.00 131 ALA A O 1
ATOM 1036 N N . THR A 1 132 ? 6.478 -17.076 2.159 1.00 62.16 132 THR A N 1
ATOM 1037 C CA . THR A 1 132 ? 6.211 -15.912 3.023 1.00 62.16 132 THR A CA 1
ATOM 1038 C C . THR A 1 132 ? 4.798 -15.353 2.865 1.00 62.16 132 THR A C 1
ATOM 1040 O O . THR A 1 132 ? 4.473 -14.369 3.505 1.00 62.16 132 THR A O 1
ATOM 1043 N N . GLY A 1 133 ? 3.951 -15.906 1.997 1.00 75.81 133 GLY A N 1
ATOM 1044 C CA . GLY A 1 133 ? 2.597 -15.395 1.766 1.00 75.81 133 GLY A CA 1
ATOM 1045 C C . GLY A 1 133 ? 2.522 -13.980 1.164 1.00 75.81 133 GLY A C 1
ATOM 1046 O O . GLY A 1 133 ? 1.429 -13.492 0.900 1.00 75.81 133 GLY A O 1
ATOM 1047 N N . LEU A 1 134 ? 3.661 -13.313 0.957 1.00 85.12 134 LEU A N 1
ATOM 1048 C CA . LEU A 1 134 ? 3.775 -11.973 0.388 1.00 85.12 134 LEU A CA 1
ATOM 1049 C C . LEU A 1 134 ? 3.635 -11.996 -1.136 1.00 85.12 134 LEU A C 1
ATOM 1051 O O . LEU A 1 134 ? 3.847 -13.030 -1.776 1.00 85.12 134 LEU A O 1
ATOM 1055 N N . MET A 1 135 ? 3.358 -10.830 -1.718 1.00 87.94 135 MET A N 1
ATOM 1056 C CA . MET A 1 135 ? 3.450 -10.650 -3.164 1.00 87.94 135 MET A CA 1
ATOM 1057 C C . MET A 1 135 ? 4.902 -10.835 -3.633 1.00 87.94 135 MET A C 1
ATOM 1059 O O . MET A 1 135 ? 5.838 -10.466 -2.927 1.00 87.94 135 MET A O 1
ATOM 1063 N N . ASN A 1 136 ? 5.089 -11.415 -4.818 1.00 89.19 136 ASN A N 1
ATOM 1064 C CA . ASN A 1 136 ? 6.387 -11.527 -5.490 1.00 89.19 136 ASN A CA 1
ATOM 1065 C C . ASN A 1 136 ? 6.257 -11.114 -6.963 1.00 89.19 136 ASN A C 1
ATOM 1067 O O . ASN A 1 136 ? 5.175 -11.253 -7.546 1.00 89.19 136 ASN A O 1
ATOM 1071 N N . LEU A 1 137 ? 7.347 -10.647 -7.579 1.00 90.00 137 LEU A N 1
ATOM 1072 C CA . LEU A 1 137 ? 7.366 -10.166 -8.964 1.00 90.00 137 LEU A CA 1
ATOM 1073 C C . LEU A 1 137 ? 6.865 -11.208 -9.966 1.00 90.00 137 LEU A C 1
ATOM 1075 O O . LEU A 1 137 ? 6.100 -10.860 -10.869 1.00 90.00 137 LEU A O 1
ATOM 1079 N N . GLN A 1 138 ? 7.260 -12.477 -9.812 1.00 87.75 138 GLN A N 1
ATOM 1080 C CA . GLN A 1 138 ? 6.859 -13.551 -10.728 1.00 87.75 138 GLN A CA 1
ATOM 1081 C C . GLN A 1 138 ? 5.347 -13.710 -10.771 1.00 87.75 138 GLN A C 1
ATOM 1083 O O . GLN A 1 138 ? 4.766 -13.849 -11.845 1.00 87.75 138 GLN A O 1
ATOM 1088 N N . THR A 1 139 ? 4.706 -13.664 -9.610 1.00 84.56 139 THR A N 1
ATOM 1089 C CA . THR A 1 139 ? 3.263 -13.847 -9.527 1.00 84.56 139 THR A CA 1
ATOM 1090 C C . THR A 1 139 ? 2.532 -12.573 -9.910 1.00 84.56 139 THR A C 1
ATOM 1092 O O . THR A 1 139 ? 1.602 -12.637 -10.707 1.00 84.56 139 THR A O 1
ATOM 1095 N N . TYR A 1 140 ? 3.014 -11.411 -9.461 1.00 88.56 140 TYR A N 1
ATOM 1096 C CA . TYR A 1 140 ? 2.487 -10.113 -9.881 1.00 88.56 140 TYR A CA 1
ATOM 1097 C C . TYR A 1 140 ? 2.424 -9.987 -11.409 1.00 88.56 140 TYR A C 1
ATOM 1099 O O . TYR A 1 140 ? 1.426 -9.520 -11.943 1.00 88.56 140 TYR A O 1
ATOM 1107 N N . CYS A 1 141 ? 3.476 -10.413 -12.118 1.00 87.38 141 CYS A N 1
ATOM 1108 C CA . CYS A 1 141 ? 3.543 -10.310 -13.577 1.00 87.38 141 CYS A CA 1
ATOM 1109 C C . CYS A 1 141 ? 2.721 -11.380 -14.313 1.00 87.38 141 CYS A C 1
ATOM 1111 O O . CYS A 1 141 ? 2.453 -11.203 -15.499 1.00 87.38 141 CYS A O 1
ATOM 1113 N N . LYS A 1 142 ? 2.350 -12.477 -13.639 1.00 83.38 142 LYS A N 1
ATOM 1114 C CA . LYS A 1 142 ? 1.428 -13.497 -14.166 1.00 83.38 142 LYS A CA 1
ATOM 1115 C C . LYS A 1 142 ? -0.036 -13.116 -13.972 1.00 83.38 142 LYS A C 1
ATOM 1117 O O . LYS A 1 142 ? -0.867 -13.534 -14.771 1.00 83.38 142 LYS A O 1
ATOM 1122 N N . LEU A 1 143 ? -0.349 -12.366 -12.914 1.00 81.94 143 LEU A N 1
ATOM 1123 C CA . LEU A 1 143 ? -1.688 -11.837 -12.690 1.00 81.94 143 LEU A CA 1
ATOM 1124 C C . LEU A 1 143 ? -2.005 -10.846 -13.811 1.00 81.94 143 LEU A C 1
ATOM 1126 O O . LEU A 1 143 ? -1.365 -9.800 -13.933 1.00 81.94 143 LEU A O 1
ATOM 1130 N N . ASP A 1 144 ? -2.968 -11.220 -14.650 1.00 64.50 144 ASP A N 1
ATOM 1131 C CA . ASP A 1 144 ? -3.337 -10.451 -15.830 1.00 64.50 144 ASP A CA 1
ATOM 11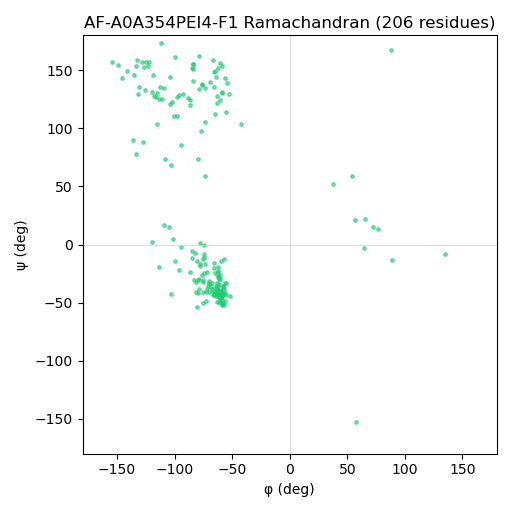32 C C . ASP A 1 144 ? -3.788 -9.034 -15.434 1.00 64.50 144 ASP A C 1
ATOM 1134 O O . ASP A 1 144 ? -4.611 -8.841 -14.536 1.00 64.50 144 ASP A O 1
ATOM 1138 N N . GLU A 1 145 ? -3.250 -8.022 -16.118 1.00 63.91 145 GLU A N 1
ATOM 1139 C CA . GLU A 1 145 ? -3.662 -6.629 -15.941 1.00 63.91 145 GLU A CA 1
ATOM 1140 C C . GLU A 1 145 ? -5.108 -6.384 -16.396 1.00 63.91 145 GLU A C 1
ATOM 1142 O O . GLU A 1 145 ? -5.690 -5.365 -16.018 1.00 63.91 145 GLU A O 1
ATOM 1147 N N . THR A 1 146 ? -5.704 -7.306 -17.164 1.00 64.56 146 THR A N 1
ATOM 1148 C CA . THR A 1 146 ? -7.116 -7.222 -17.564 1.00 64.56 146 THR A CA 1
ATOM 1149 C C . THR A 1 146 ? -8.096 -7.636 -16.461 1.00 64.56 146 THR A C 1
ATOM 1151 O O . THR A 1 146 ? -9.275 -7.263 -16.524 1.00 64.56 146 THR A O 1
ATOM 1154 N N . ASP A 1 147 ? -7.638 -8.334 -15.412 1.00 73.69 147 ASP A N 1
ATOM 1155 C CA . ASP A 1 147 ? -8.506 -8.684 -14.289 1.00 73.69 147 ASP A CA 1
ATOM 1156 C C . ASP A 1 147 ? -8.789 -7.443 -13.433 1.00 73.69 147 ASP A C 1
ATOM 1158 O O . ASP A 1 147 ? -7.976 -6.987 -12.626 1.00 73.69 147 ASP A O 1
ATOM 1162 N N . ARG A 1 148 ? -10.011 -6.915 -13.562 1.00 75.00 148 ARG A N 1
ATOM 1163 C CA . ARG A 1 148 ? -10.491 -5.737 -12.816 1.00 75.00 148 ARG A CA 1
ATOM 1164 C C . ARG A 1 148 ? -10.468 -5.928 -11.295 1.00 75.00 148 ARG A C 1
ATOM 1166 O O . ARG A 1 148 ? -10.623 -4.954 -10.553 1.00 75.00 148 ARG A O 1
ATOM 1173 N N . ARG A 1 149 ? -10.321 -7.163 -10.801 1.00 79.56 149 ARG A N 1
ATOM 1174 C CA . ARG A 1 149 ? -10.157 -7.466 -9.372 1.00 79.56 149 ARG A CA 1
ATOM 1175 C C . ARG A 1 149 ? -8.748 -7.154 -8.882 1.00 79.56 149 ARG A C 1
ATOM 1177 O O . ARG A 1 149 ? -8.596 -6.795 -7.716 1.00 79.56 149 ARG A O 1
ATOM 1184 N N . PHE A 1 150 ? -7.765 -7.185 -9.777 1.00 81.69 150 PHE A N 1
ATOM 1185 C CA . PHE A 1 150 ? -6.374 -6.830 -9.537 1.00 81.69 150 PHE A CA 1
ATOM 1186 C C . PHE A 1 150 ? -6.043 -5.501 -10.228 1.00 81.69 150 PHE A C 1
ATOM 1188 O O . PHE A 1 150 ? -5.344 -5.442 -11.236 1.00 81.69 150 PHE A O 1
ATOM 1195 N N . ASP A 1 151 ? -6.543 -4.400 -9.665 1.00 84.75 151 ASP A N 1
ATOM 1196 C CA . ASP A 1 151 ? -6.452 -3.053 -10.242 1.00 84.75 151 ASP A CA 1
ATOM 1197 C C . ASP A 1 151 ? -5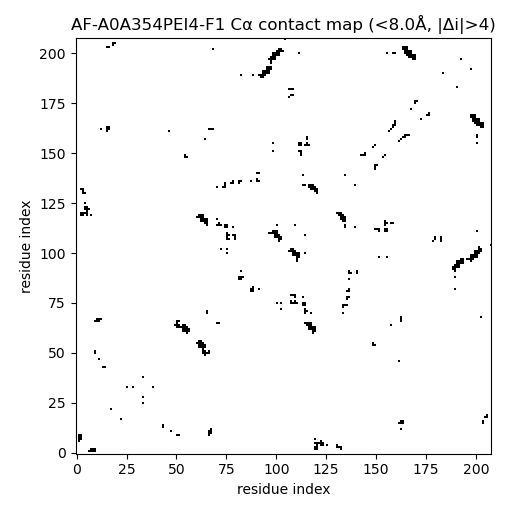.772 -2.048 -9.286 1.00 84.75 151 ASP A C 1
ATOM 1199 O O . ASP A 1 151 ? -5.781 -2.205 -8.060 1.00 84.75 151 ASP A O 1
ATOM 1203 N N . GLY A 1 152 ? -5.159 -1.005 -9.858 1.00 87.12 152 GLY A N 1
ATOM 1204 C CA . GLY A 1 152 ? -4.449 0.037 -9.113 1.00 87.12 152 GLY A CA 1
ATOM 1205 C C . GLY A 1 152 ? -5.366 0.964 -8.306 1.00 87.12 152 GLY A C 1
ATOM 1206 O O . GLY A 1 152 ? -4.993 1.372 -7.203 1.00 87.12 152 GLY A O 1
ATOM 1207 N N . ASN A 1 153 ? -6.580 1.257 -8.791 1.00 88.81 153 ASN A N 1
ATOM 1208 C CA . ASN A 1 153 ? -7.555 2.033 -8.019 1.00 88.81 153 ASN A CA 1
ATOM 1209 C C . ASN A 1 153 ? -8.081 1.223 -6.839 1.00 88.81 153 ASN A C 1
ATOM 1211 O O . ASN A 1 153 ? -8.188 1.773 -5.743 1.00 88.81 153 ASN A O 1
ATOM 1215 N N . ARG A 1 154 ? -8.354 -0.076 -7.031 1.00 91.19 154 ARG A N 1
ATOM 1216 C CA . ARG A 1 154 ? -8.737 -0.973 -5.926 1.00 91.19 154 ARG A CA 1
ATOM 1217 C C . ARG A 1 154 ? -7.652 -1.051 -4.858 1.00 91.19 154 ARG A C 1
ATOM 1219 O O . ARG A 1 154 ? -7.970 -0.910 -3.682 1.00 91.19 154 ARG A O 1
ATOM 1226 N N . ALA A 1 155 ? -6.391 -1.194 -5.269 1.00 93.88 155 ALA A N 1
ATOM 1227 C CA . ALA A 1 155 ? -5.247 -1.188 -4.362 1.00 93.88 155 ALA A CA 1
ATOM 1228 C C . ALA A 1 155 ? -5.186 0.101 -3.533 1.00 93.88 155 ALA A C 1
ATOM 1230 O O . ALA A 1 155 ? -5.162 0.052 -2.308 1.00 93.88 155 ALA A O 1
ATOM 1231 N N . ARG A 1 156 ? -5.234 1.264 -4.194 1.00 95.19 156 ARG A N 1
ATOM 1232 C CA . ARG A 1 156 ? -5.236 2.565 -3.513 1.00 95.19 156 ARG A CA 1
ATOM 1233 C C . ARG A 1 156 ? -6.413 2.698 -2.546 1.00 95.19 156 ARG A C 1
ATOM 1235 O O . ARG A 1 156 ? -6.192 3.066 -1.403 1.00 95.19 156 ARG A O 1
ATOM 1242 N N . THR A 1 157 ? -7.634 2.405 -2.998 1.00 93.94 157 THR A N 1
ATOM 1243 C CA . THR A 1 157 ? -8.845 2.512 -2.171 1.00 93.94 157 THR A CA 1
ATOM 1244 C C . THR A 1 157 ? -8.765 1.605 -0.948 1.00 93.94 157 THR A C 1
ATOM 1246 O O . THR A 1 157 ? -9.140 2.027 0.137 1.00 93.94 157 THR A O 1
ATOM 1249 N N . HIS A 1 158 ? -8.250 0.384 -1.098 1.00 94.56 158 HIS A N 1
ATOM 1250 C CA . HIS A 1 158 ? -8.046 -0.517 0.029 1.00 94.56 158 HIS A CA 1
ATOM 1251 C C . HIS A 1 158 ? -7.039 0.056 1.038 1.00 94.56 158 HIS A C 1
ATOM 1253 O O . HIS A 1 158 ? -7.336 0.135 2.227 1.00 94.56 158 HIS A O 1
ATOM 1259 N N . LEU A 1 159 ? -5.874 0.511 0.570 1.00 96.12 159 LEU A N 1
ATOM 1260 C CA . LEU A 1 159 ? -4.845 1.075 1.445 1.00 96.12 159 LEU A CA 1
ATOM 1261 C C . LEU A 1 159 ? -5.349 2.314 2.206 1.00 96.12 159 LEU A C 1
ATOM 1263 O O . LEU A 1 159 ? -5.059 2.451 3.392 1.00 96.12 159 LEU A O 1
ATOM 1267 N N . THR A 1 160 ? -6.133 3.184 1.558 1.00 95.19 160 THR A N 1
ATOM 1268 C CA . THR A 1 160 ? -6.681 4.379 2.216 1.00 95.19 160 THR A CA 1
ATOM 1269 C C . THR A 1 160 ? -7.838 4.060 3.148 1.00 95.19 160 THR A C 1
ATOM 1271 O O . THR A 1 160 ? -7.819 4.474 4.296 1.00 95.19 160 THR A O 1
ATOM 1274 N N . ASN A 1 161 ? -8.836 3.314 2.674 1.00 91.25 161 ASN A N 1
ATOM 1275 C CA . ASN A 1 161 ? -10.097 3.162 3.399 1.00 91.25 161 ASN A CA 1
ATOM 1276 C C . ASN A 1 161 ? -10.055 2.029 4.428 1.00 91.25 161 ASN A C 1
ATOM 1278 O O . ASN A 1 161 ? -10.851 2.032 5.359 1.00 91.25 161 ASN A O 1
ATOM 1282 N N . ASN A 1 162 ? -9.167 1.042 4.252 1.00 91.75 162 ASN A N 1
ATOM 1283 C CA . ASN A 1 162 ? -9.178 -0.159 5.085 1.00 91.75 162 ASN A CA 1
ATOM 1284 C C . ASN A 1 162 ? -7.947 -0.306 5.979 1.00 91.75 162 ASN A C 1
ATOM 1286 O O . ASN A 1 162 ? -8.001 -1.090 6.929 1.00 91.75 162 ASN A O 1
ATOM 1290 N N . LEU A 1 163 ? -6.851 0.393 5.667 1.00 93.25 163 LEU A N 1
ATOM 1291 C CA . LEU A 1 163 ? -5.612 0.385 6.454 1.00 93.25 163 LEU A CA 1
ATOM 1292 C C . LEU A 1 163 ? -5.223 1.771 6.988 1.00 93.25 163 LEU A C 1
ATOM 1294 O O . LEU A 1 163 ? -4.174 1.901 7.616 1.00 93.25 163 LEU A O 1
ATOM 1298 N N . GLY A 1 164 ? -6.045 2.793 6.740 1.00 93.38 164 GLY A N 1
ATOM 1299 C CA . GLY A 1 164 ? -5.834 4.155 7.228 1.00 93.38 164 GLY A CA 1
ATOM 1300 C C . GLY A 1 164 ? -4.599 4.859 6.667 1.00 93.38 164 GLY A C 1
ATOM 1301 O O . GLY A 1 164 ? -4.070 5.792 7.276 1.00 93.38 164 GLY A O 1
ATOM 1302 N N . MET A 1 165 ? -4.096 4.423 5.505 1.00 96.56 165 MET A N 1
ATOM 1303 C CA . MET A 1 165 ? -3.026 5.151 4.827 1.00 96.56 165 MET A CA 1
ATOM 1304 C C . MET A 1 165 ? -3.544 6.487 4.295 1.00 96.56 165 MET A C 1
ATOM 1306 O O . MET A 1 165 ? -4.622 6.570 3.705 1.00 96.56 165 MET A O 1
ATOM 1310 N N . LYS A 1 166 ? -2.738 7.540 4.418 1.00 96.44 166 LYS A N 1
ATOM 1311 C CA . LYS A 1 166 ? -3.102 8.869 3.918 1.00 96.44 166 LYS A CA 1
ATOM 1312 C C . LYS A 1 166 ? -2.574 9.052 2.503 1.00 96.44 166 LYS A C 1
ATOM 1314 O O . LYS A 1 166 ? -1.401 8.804 2.232 1.00 96.44 166 LYS A O 1
ATOM 1319 N N . LEU A 1 167 ? -3.446 9.483 1.597 1.00 97.38 167 LEU A N 1
ATOM 1320 C CA . LEU A 1 167 ? -3.058 9.869 0.246 1.00 97.38 167 LEU A CA 1
ATOM 1321 C C . LEU A 1 167 ? -2.649 11.340 0.248 1.00 97.38 167 LEU A C 1
ATOM 1323 O O . LEU A 1 167 ? -3.473 12.194 0.557 1.00 97.38 167 LEU A O 1
ATOM 1327 N N . VAL A 1 168 ? -1.408 11.617 -0.133 1.00 97.31 168 VAL A N 1
ATOM 1328 C CA . VAL A 1 168 ? -0.848 12.969 -0.208 1.00 97.31 168 VAL A CA 1
ATOM 1329 C C . VAL A 1 168 ? -0.216 13.217 -1.574 1.00 97.31 168 VAL A C 1
ATOM 1331 O O . VAL A 1 168 ? 0.167 12.296 -2.304 1.00 97.31 168 VAL A O 1
ATOM 1334 N N . THR A 1 169 ? -0.117 14.484 -1.934 1.00 97.56 169 THR A N 1
ATOM 1335 C CA . THR A 1 169 ? 0.529 14.974 -3.149 1.00 97.56 169 THR A CA 1
ATOM 1336 C C . THR A 1 169 ? 1.939 15.491 -2.849 1.00 97.56 169 THR A C 1
ATOM 1338 O O . THR A 1 169 ? 2.248 15.825 -1.701 1.00 97.56 169 THR A O 1
ATOM 1341 N N . PRO A 1 170 ? 2.802 15.625 -3.873 1.00 97.12 170 PRO A N 1
ATOM 1342 C CA . PRO A 1 170 ? 4.119 16.240 -3.707 1.00 97.12 170 PRO A CA 1
ATOM 1343 C C . PRO A 1 170 ? 4.077 17.652 -3.106 1.00 97.12 170 PRO A C 1
ATOM 1345 O O . PRO A 1 170 ? 4.969 18.018 -2.347 1.00 97.12 170 PRO A O 1
ATOM 1348 N N . ALA A 1 171 ? 3.028 18.427 -3.404 1.00 97.06 171 ALA A N 1
ATOM 1349 C CA . ALA A 1 171 ? 2.853 19.780 -2.877 1.00 97.06 171 ALA A CA 1
ATOM 1350 C C . ALA A 1 171 ? 2.523 19.796 -1.375 1.00 97.06 171 ALA A C 1
ATOM 1352 O O . ALA A 1 171 ? 2.975 20.682 -0.656 1.00 97.06 171 ALA A O 1
ATOM 1353 N N . GLU A 1 172 ? 1.756 18.815 -0.895 1.00 97.38 172 GLU A N 1
ATOM 1354 C CA . GLU A 1 172 ? 1.383 18.699 0.521 1.00 97.38 172 GLU A CA 1
ATOM 1355 C C . GLU A 1 172 ? 2.543 18.193 1.386 1.00 97.38 172 GLU A C 1
ATOM 1357 O O . GLU A 1 172 ? 2.639 18.555 2.558 1.00 97.38 172 GLU A O 1
ATOM 1362 N N . MET A 1 173 ? 3.439 17.370 0.823 1.00 96.50 173 MET A N 1
ATOM 1363 C CA . MET A 1 173 ? 4.597 16.826 1.541 1.00 96.50 173 MET A CA 1
ATOM 1364 C C . MET A 1 173 ? 5.903 16.937 0.734 1.00 96.50 173 MET A C 1
ATOM 1366 O O . MET A 1 173 ? 6.406 15.926 0.232 1.00 96.50 173 MET A O 1
ATOM 1370 N N . PRO A 1 174 ? 6.523 18.132 0.677 1.00 97.12 174 PRO A N 1
ATOM 1371 C CA . PRO A 1 174 ? 7.747 18.357 -0.097 1.00 97.12 174 PRO A CA 1
ATOM 1372 C C . PRO A 1 174 ? 8.918 17.456 0.312 1.00 97.12 174 PRO A C 1
ATOM 1374 O O . PRO A 1 174 ? 9.660 16.988 -0.542 1.00 97.12 174 PRO A O 1
ATOM 1377 N N . ALA A 1 175 ? 9.059 17.142 1.605 1.00 96.56 175 ALA A N 1
ATOM 1378 C CA . ALA A 1 175 ? 10.122 16.254 2.086 1.00 96.56 175 ALA A CA 1
ATOM 1379 C C . ALA A 1 175 ? 9.995 14.818 1.539 1.00 96.56 175 ALA A C 1
ATOM 1381 O O . ALA A 1 175 ? 11.002 14.178 1.243 1.00 96.56 175 ALA A O 1
ATOM 1382 N N . VAL A 1 176 ? 8.762 14.321 1.379 1.00 97.56 176 VAL A N 1
ATOM 1383 C CA . VAL A 1 176 ? 8.502 13.011 0.759 1.00 97.56 176 VAL A CA 1
ATOM 1384 C C . VAL A 1 176 ? 8.774 13.084 -0.741 1.00 97.56 176 VAL A C 1
ATOM 1386 O O . VAL A 1 176 ? 9.354 12.157 -1.294 1.00 97.56 176 VAL A O 1
ATOM 1389 N N . ALA A 1 177 ? 8.420 14.198 -1.389 1.00 97.88 177 ALA A N 1
ATOM 1390 C CA . ALA A 1 177 ? 8.718 14.416 -2.802 1.00 97.88 177 ALA A CA 1
ATOM 1391 C C . ALA A 1 177 ? 10.230 14.402 -3.086 1.00 97.88 177 ALA A C 1
ATOM 1393 O O . ALA A 1 177 ? 10.664 13.699 -3.990 1.00 97.88 177 ALA A O 1
ATOM 1394 N N . SER A 1 178 ? 11.043 15.080 -2.269 1.00 97.75 178 SER A N 1
ATOM 1395 C CA . SER A 1 178 ? 12.505 15.050 -2.423 1.00 97.75 178 SER A CA 1
ATOM 1396 C C . SER A 1 178 ? 13.080 13.640 -2.256 1.00 97.75 178 SER A C 1
ATOM 1398 O O . SER A 1 178 ? 13.895 13.211 -3.068 1.00 97.75 178 SER A O 1
ATOM 1400 N N . ALA A 1 179 ? 12.614 12.883 -1.256 1.00 97.88 179 ALA A N 1
ATOM 1401 C CA . ALA A 1 179 ? 13.019 11.485 -1.089 1.00 97.88 179 ALA A CA 1
ATOM 1402 C C . ALA A 1 179 ? 12.590 10.611 -2.283 1.00 97.88 179 ALA A C 1
ATOM 1404 O O . ALA A 1 179 ? 13.311 9.698 -2.684 1.00 97.88 179 ALA A O 1
ATOM 1405 N N . PHE A 1 180 ? 11.424 10.898 -2.868 1.00 98.31 180 PHE A N 1
ATOM 1406 C CA . PHE A 1 180 ? 10.939 10.204 -4.055 1.00 98.31 180 PHE A CA 1
ATOM 1407 C C . PHE A 1 180 ? 11.810 10.481 -5.278 1.00 98.31 180 PHE A C 1
ATOM 1409 O O . PHE A 1 180 ? 12.091 9.547 -6.023 1.00 98.31 180 PHE A O 1
ATOM 1416 N N . ASP A 1 181 ? 12.262 11.718 -5.478 1.00 97.81 181 ASP A N 1
ATOM 1417 C CA . ASP A 1 181 ? 13.138 12.071 -6.599 1.00 97.81 181 ASP A CA 1
ATOM 1418 C C . ASP A 1 181 ? 14.492 11.350 -6.502 1.00 97.81 181 ASP A C 1
ATOM 1420 O O . ASP A 1 181 ? 14.969 10.782 -7.491 1.00 97.81 181 ASP A O 1
ATOM 1424 N N . GLU A 1 182 ? 15.073 11.288 -5.298 1.00 97.50 182 GLU A N 1
ATOM 1425 C CA . GLU A 1 182 ? 16.286 10.507 -5.019 1.00 97.50 182 GLU A CA 1
ATOM 1426 C C . GLU A 1 182 ? 16.071 9.021 -5.339 1.00 97.50 182 GLU A C 1
ATOM 1428 O O . GLU A 1 182 ? 16.824 8.430 -6.119 1.00 97.50 182 GLU A O 1
ATOM 1433 N N . TRP A 1 183 ? 15.001 8.425 -4.807 1.00 97.94 183 TRP A N 1
ATOM 1434 C CA . TRP A 1 183 ? 14.662 7.025 -5.057 1.00 97.94 183 TRP A CA 1
ATOM 1435 C C . TRP A 1 183 ? 14.386 6.739 -6.543 1.00 97.94 183 TRP A C 1
ATOM 1437 O O . TRP A 1 183 ? 14.864 5.739 -7.088 1.00 97.94 183 TRP A O 1
ATOM 1447 N N . LEU A 1 184 ? 13.658 7.624 -7.230 1.00 97.19 184 LEU A N 1
ATOM 1448 C CA . LEU A 1 184 ? 13.279 7.460 -8.632 1.00 97.19 184 LEU A CA 1
ATOM 1449 C C . LEU A 1 184 ? 14.494 7.550 -9.553 1.00 97.19 184 LEU A C 1
ATOM 1451 O O . LEU A 1 184 ? 14.522 6.856 -10.568 1.00 97.19 184 LEU A O 1
ATOM 1455 N N . SER A 1 185 ? 15.503 8.356 -9.208 1.00 96.62 185 SER A N 1
ATOM 1456 C CA . SER A 1 185 ? 16.747 8.435 -9.981 1.00 96.62 185 SER A CA 1
ATOM 1457 C C . SER A 1 185 ? 17.421 7.061 -10.118 1.00 96.62 185 SER A C 1
ATOM 1459 O O . SER A 1 185 ? 17.844 6.695 -11.219 1.00 96.62 185 SER A O 1
ATOM 1461 N N . MET A 1 186 ? 17.394 6.265 -9.040 1.00 94.75 186 MET A N 1
ATOM 1462 C CA . MET A 1 186 ? 17.921 4.898 -8.986 1.00 94.75 186 MET A CA 1
ATOM 1463 C C . MET A 1 186 ? 17.008 3.890 -9.701 1.00 94.75 186 MET A C 1
ATOM 1465 O O . MET A 1 186 ? 17.493 2.953 -10.324 1.00 94.75 186 MET A O 1
ATOM 1469 N N . HIS A 1 187 ? 15.689 4.115 -9.689 1.00 95.25 187 HIS A N 1
ATOM 1470 C CA . HIS A 1 187 ? 14.689 3.181 -10.229 1.00 95.25 187 HIS A CA 1
ATOM 1471 C C . HIS A 1 187 ? 14.079 3.613 -11.575 1.00 95.25 187 HIS A C 1
ATOM 1473 O O . HIS A 1 187 ? 13.055 3.069 -12.003 1.00 95.25 187 HIS A O 1
ATOM 1479 N N . ASN A 1 188 ? 14.680 4.582 -12.277 1.00 93.50 188 ASN A N 1
ATOM 1480 C CA . ASN A 1 188 ? 14.089 5.180 -13.484 1.00 93.50 188 ASN A CA 1
ATOM 1481 C C . ASN A 1 188 ? 13.890 4.169 -14.632 1.00 93.50 188 ASN A C 1
ATOM 1483 O O . ASN A 1 188 ? 12.983 4.331 -15.458 1.00 93.50 188 ASN A O 1
ATOM 1487 N N . ALA A 1 189 ? 14.726 3.125 -14.667 1.00 93.56 189 ALA A N 1
ATOM 1488 C CA . ALA A 1 189 ? 14.671 2.065 -15.667 1.00 93.56 189 ALA A CA 1
ATOM 1489 C C . ALA A 1 189 ? 13.436 1.172 -15.472 1.00 93.56 189 ALA A C 1
ATOM 1491 O O . ALA A 1 189 ? 12.828 0.728 -16.445 1.00 93.56 189 ALA A O 1
ATOM 1492 N N . SER A 1 190 ? 13.019 0.993 -14.218 1.00 93.81 190 SER A N 1
ATOM 1493 C CA . SER A 1 190 ? 11.911 0.126 -13.805 1.00 93.81 190 SER A CA 1
ATOM 1494 C C . SER A 1 190 ? 10.592 0.889 -13.641 1.00 93.81 190 SER A C 1
ATOM 1496 O O . SER A 1 190 ? 9.502 0.316 -13.748 1.00 93.81 190 SER A O 1
ATOM 1498 N N . THR A 1 191 ? 10.666 2.207 -13.441 1.00 95.25 191 THR A N 1
ATOM 1499 C CA . THR A 1 191 ? 9.513 3.046 -13.105 1.00 95.25 191 THR A CA 1
ATOM 1500 C C . THR A 1 191 ? 9.364 4.220 -14.068 1.00 95.25 191 THR A C 1
ATOM 1502 O O . THR A 1 191 ? 10.301 4.960 -14.368 1.00 95.25 191 THR A O 1
ATOM 1505 N N . LYS A 1 192 ? 8.137 4.424 -14.544 1.00 96.31 192 LYS A N 1
ATOM 1506 C CA . LYS A 1 192 ? 7.696 5.636 -15.233 1.00 96.31 192 LYS A CA 1
ATOM 1507 C C . LYS A 1 192 ? 6.580 6.273 -14.409 1.00 96.31 192 LYS A C 1
ATOM 1509 O O . LYS A 1 192 ? 5.604 5.613 -14.074 1.00 96.31 192 LYS A O 1
ATOM 1514 N N . VAL A 1 193 ? 6.696 7.556 -14.090 1.00 96.56 193 VAL A N 1
ATOM 1515 C CA . VAL A 1 193 ? 5.608 8.278 -13.416 1.00 96.56 193 VAL A CA 1
ATOM 1516 C C . VAL A 1 193 ? 4.509 8.593 -14.433 1.00 96.56 193 VAL A C 1
ATOM 1518 O O . VAL A 1 193 ? 4.792 8.943 -15.581 1.00 96.56 193 VAL A O 1
ATOM 1521 N N . HIS A 1 194 ? 3.250 8.415 -14.033 1.00 95.62 194 HIS A N 1
ATOM 1522 C CA . HIS A 1 194 ? 2.100 8.753 -14.870 1.00 95.62 194 HIS A CA 1
ATOM 1523 C C . HIS A 1 194 ? 2.051 10.258 -15.190 1.00 95.62 194 HIS A C 1
ATOM 1525 O O . HIS A 1 194 ? 2.503 11.086 -14.402 1.00 95.62 194 HIS A O 1
ATOM 1531 N N . SER A 1 195 ? 1.469 10.633 -16.333 1.00 93.50 195 SER A N 1
ATOM 1532 C CA . SER A 1 195 ? 1.431 12.030 -16.806 1.00 93.50 195 SER A CA 1
ATOM 1533 C C . SER A 1 195 ? 0.669 12.980 -15.879 1.00 93.50 195 SER A C 1
ATOM 1535 O O . SER A 1 195 ? 0.935 14.175 -15.869 1.00 93.50 195 SER A O 1
ATOM 1537 N N . THR A 1 196 ? -0.249 12.455 -15.068 1.00 92.62 196 THR A N 1
ATOM 1538 C CA . THR A 1 196 ? -0.982 13.220 -14.044 1.00 92.62 196 THR A CA 1
ATOM 1539 C C . THR A 1 196 ? -0.164 13.484 -12.776 1.00 92.62 196 THR A C 1
ATOM 1541 O O . THR A 1 196 ? -0.699 14.042 -11.821 1.00 92.62 196 THR A O 1
ATOM 1544 N N . GLY A 1 197 ? 1.093 13.037 -12.732 1.00 93.69 197 GLY A N 1
ATOM 1545 C CA . GLY A 1 197 ? 1.967 13.125 -11.567 1.00 93.69 197 GLY A CA 1
ATOM 1546 C C . GLY A 1 197 ? 1.842 11.936 -10.612 1.00 93.69 197 GLY A C 1
ATOM 1547 O O . GLY A 1 197 ? 0.925 11.113 -10.710 1.00 93.69 197 GLY A O 1
ATOM 1548 N N . CYS A 1 198 ? 2.797 11.850 -9.686 1.00 96.12 198 CYS A N 1
ATOM 1549 C CA . CYS A 1 198 ? 2.803 10.865 -8.610 1.00 96.12 198 CYS A CA 1
ATOM 1550 C C . CYS A 1 198 ? 1.956 11.328 -7.414 1.00 96.12 198 CYS A C 1
ATOM 1552 O O . CYS A 1 198 ? 1.736 12.520 -7.188 1.00 96.12 198 CYS A O 1
ATOM 1554 N N . LYS A 1 199 ? 1.476 10.355 -6.641 1.00 97.81 199 LYS A N 1
ATOM 1555 C CA . LYS A 1 199 ? 0.822 10.540 -5.344 1.00 97.81 199 LYS A CA 1
ATOM 1556 C C . LYS A 1 199 ? 1.371 9.514 -4.361 1.00 97.81 199 LYS A C 1
ATOM 1558 O O . LYS A 1 199 ? 1.649 8.376 -4.752 1.00 97.81 199 LYS A O 1
ATOM 1563 N N . PHE A 1 200 ? 1.485 9.900 -3.098 1.00 98.25 200 PHE A N 1
ATOM 1564 C CA . PHE A 1 200 ? 2.092 9.078 -2.058 1.00 98.25 200 PHE A CA 1
ATOM 1565 C C . PHE A 1 200 ? 1.034 8.573 -1.082 1.00 98.25 200 PHE A C 1
ATOM 1567 O O . PHE A 1 200 ? 0.159 9.320 -0.656 1.00 98.25 200 PHE A O 1
ATOM 1574 N N . LEU A 1 201 ? 1.112 7.294 -0.745 1.00 98.38 201 LEU A N 1
ATOM 1575 C CA . LEU A 1 201 ? 0.370 6.657 0.331 1.00 98.38 201 LEU A CA 1
ATOM 1576 C C . LEU A 1 201 ? 1.327 6.526 1.510 1.00 98.38 201 LEU A C 1
ATOM 1578 O O . LEU A 1 201 ? 2.285 5.753 1.444 1.00 98.38 201 LEU A O 1
ATOM 1582 N N . ILE A 1 202 ? 1.070 7.295 2.563 1.00 97.12 202 ILE A N 1
ATOM 1583 C CA . ILE A 1 202 ? 1.880 7.299 3.783 1.00 97.12 202 ILE A CA 1
ATOM 1584 C C . ILE A 1 202 ? 1.154 6.534 4.897 1.00 97.12 202 ILE A C 1
ATOM 1586 O O . ILE A 1 202 ? -0.079 6.605 4.972 1.00 97.12 202 ILE A O 1
ATOM 1590 N N . PRO A 1 203 ? 1.875 5.803 5.762 1.00 95.56 203 PRO A N 1
ATOM 1591 C CA . PRO A 1 203 ? 1.267 5.169 6.922 1.00 95.56 203 PRO A CA 1
ATOM 1592 C C . PRO A 1 203 ? 0.591 6.194 7.849 1.00 95.56 203 PRO A C 1
ATOM 1594 O O . PRO A 1 203 ? 0.994 7.364 7.881 1.00 95.56 203 PRO A O 1
ATOM 1597 N N . PRO A 1 204 ? -0.432 5.782 8.617 1.00 93.12 204 PRO A N 1
ATOM 1598 C CA . PRO A 1 204 ? -1.013 6.621 9.650 1.00 93.12 204 PRO A CA 1
ATOM 1599 C C . PRO A 1 204 ? 0.027 6.984 10.713 1.00 93.12 204 PRO A C 1
ATOM 1601 O O . PRO A 1 204 ? 1.012 6.287 10.938 1.00 93.12 204 PRO A O 1
ATOM 1604 N N . THR A 1 205 ? -0.209 8.095 11.401 1.00 89.38 205 THR A N 1
ATOM 1605 C CA . THR A 1 205 ? 0.742 8.726 12.326 1.00 89.38 205 THR A CA 1
ATOM 1606 C C . THR A 1 205 ? 1.150 7.853 13.508 1.00 89.38 205 THR A C 1
ATOM 1608 O O . THR A 1 205 ? 2.253 8.040 14.029 1.00 89.38 205 THR A O 1
ATOM 1611 N N . TRP A 1 206 ? 0.289 6.912 13.898 1.00 88.12 206 TRP A N 1
ATOM 1612 C CA . TRP A 1 206 ? 0.525 5.928 14.952 1.00 88.12 206 TRP A CA 1
ATOM 1613 C C . TRP A 1 206 ? 1.367 4.725 14.508 1.00 88.12 206 TRP A C 1
ATOM 1615 O O . TRP A 1 206 ? 1.857 3.986 15.359 1.00 88.12 206 TRP A O 1
ATOM 1625 N N . TYR A 1 207 ? 1.547 4.523 13.200 1.00 86.62 207 TYR A N 1
ATOM 1626 C CA . TYR A 1 207 ? 2.380 3.468 12.633 1.00 86.62 207 TYR A CA 1
ATOM 1627 C C . TYR A 1 207 ? 3.780 4.035 12.365 1.00 86.62 207 TYR A C 1
ATOM 1629 O O . TYR A 1 207 ? 4.058 4.560 11.285 1.00 86.62 207 TYR A O 1
ATOM 1637 N N . ARG A 1 208 ? 4.636 4.009 13.388 1.00 70.94 208 ARG A N 1
ATOM 1638 C CA . ARG A 1 208 ? 6.035 4.456 13.332 1.00 70.94 208 ARG A CA 1
ATOM 1639 C C . ARG A 1 208 ? 6.969 3.353 13.789 1.00 70.94 208 ARG A C 1
ATOM 1641 O O . ARG A 1 208 ? 6.585 2.639 14.741 1.00 70.94 208 ARG A O 1
#

Nearest PDB structures (foldseek):
  5o5c-assembly3_E  TM=2.389E-01  e=2.162E+00  Erwinia amylovora CFBP1430

pLDDT: mean 86.72, std 13.27, range [42.56, 98.56]

Solvent-accessible surface area (backbone atoms only — not comparable to full-atom values): 11772 Å² total; per-residue (Å²): 122,51,29,43,69,32,40,98,56,86,68,62,73,79,64,52,79,57,54,68,72,56,53,53,52,56,77,72,47,53,70,71,54,53,75,68,62,74,71,62,56,72,60,55,52,52,46,54,52,60,37,70,44,65,69,40,80,53,98,93,44,44,35,24,45,47,50,42,69,67,54,29,52,51,25,27,55,46,50,51,65,43,44,75,34,75,68,33,32,67,68,65,36,66,42,77,39,42,48,29,35,46,42,87,87,80,57,46,62,31,52,28,53,57,24,35,35,24,33,53,32,74,68,61,75,91,79,64,86,85,41,68,20,56,51,48,72,74,58,59,72,64,53,56,80,82,41,78,76,63,34,59,66,58,21,47,50,45,42,37,77,64,57,23,25,45,80,43,42,47,87,80,38,55,71,59,38,56,44,45,54,60,50,40,67,80,39,50,77,46,44,37,73,31,94,90,44,61,33,38,35,34,67,35,91,85,67,121

Radius of gyration: 18.11 Å; Cα contacts (8 Å, |Δi|>4): 305; chains: 1; bounding box: 43×49×47 Å

Mean predicted aligned error: 6.36 Å